Protein AF-R7RVS6-F1 (afdb_monomer)

Sequence (191 aa):
MPTIYPFTFTARNFSTSEQTAGLLRPELEKGTITPHDFQAAVDFYPGGHRTYFFKGLAAGGAGFVAYDVLRPVRAKPRNILASIATLAGGGLLGLYFSFRAHLQFVNSLHDRAGFWRALENVNTLVGGPHIRPLGLPTGAERESTQEVGKEDIRWLDFFRISNDPMRSGKIFAARGDHNTVPAPDPSSTET

Solvent-accessible surface area (backbone atoms only — not comparable to full-atom values): 11618 Å² total; per-residue (Å²): 131,86,75,72,72,63,58,70,60,49,60,68,62,22,59,38,40,66,48,31,42,63,60,46,44,66,32,44,76,70,61,44,32,53,75,67,43,50,52,53,46,31,62,50,57,47,34,72,56,78,47,28,37,60,51,18,32,50,51,13,47,52,50,40,52,52,49,43,72,77,49,80,64,81,90,50,77,68,57,58,57,49,44,54,49,34,33,52,52,16,32,52,52,9,47,50,53,33,52,51,54,49,52,52,52,60,69,66,38,82,56,56,54,34,43,54,46,39,52,45,53,40,45,48,68,76,54,39,99,80,56,75,77,77,74,66,80,48,75,83,60,65,85,80,58,88,78,78,61,94,69,80,60,58,67,58,52,66,57,56,69,76,68,62,94,80,76,88,79,84,88,88,87,87,86,89,84,84,87,78,77,80,79,85,80,88,77,90,78,85,130

pLDDT: mean 78.16, std 16.67, range [42.91, 98.31]

Foldseek 3Di:
DPQDDPPVVLVVQLQALVSLLVLLVVLVVVVLFDPQLSVLRSDQSNDPLVCLLVVLLVQLQVVLVVVCVVDVDDDDVVSVVSSVVSNVRSNVRSVVSSVVSVVVSCVSGPDNLSVLVSVQVSCCVVVDDPDDGSPDCNVPCVVPPPPDDPPPCVVVVVVVVVPCPPPPPDDDDDDDDDPDDDDDDPPPDDD

Organism: Stereum hirsutum (strain FP-91666) (NCBI:txid721885)

Radius of gyration: 28.75 Å; Cα contacts (8 Å, |Δi|>4): 133; chains: 1; bounding box: 56×59×104 Å

Mean predicted aligned error: 12.93 Å

Secondary structure (DSSP, 8-state):
------HHHHHHH--SHHHHHHHHHHHHHTTSS-HHHHHHHHHHTTSGGGGHHHHHHHHHHHHHHHHHHH------HHHHHHHHHHHHHHHHHHHHHHHHHHHHHHHH-S-HHHHHHHHHHHHHHHH-TTSPP-----GGGGGT-TTS-TTTTHHHHHHHGGG-TTSSSSSS-S------PPPPP------

Structure (mmCIF, N/CA/C/O backbone):
data_AF-R7RVS6-F1
#
_entry.id   AF-R7RVS6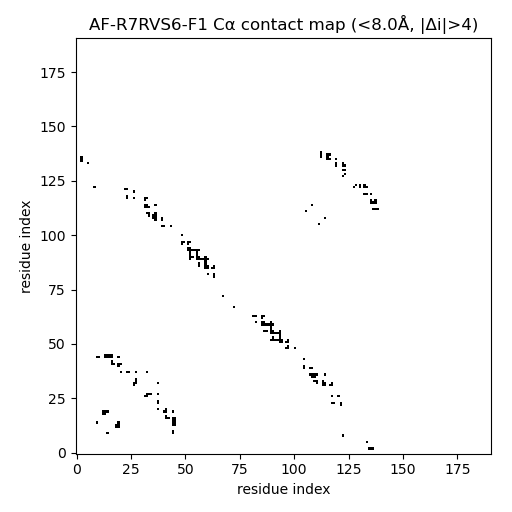-F1
#
loop_
_atom_site.group_PDB
_atom_site.id
_atom_site.type_symbol
_atom_site.label_atom_id
_atom_site.label_alt_id
_atom_site.label_comp_id
_atom_site.label_asym_id
_atom_site.label_entity_id
_atom_site.label_seq_id
_atom_site.pdbx_PDB_ins_code
_atom_site.Cartn_x
_atom_site.Cartn_y
_atom_site.Cartn_z
_atom_site.occupancy
_atom_site.B_iso_or_equiv
_atom_site.auth_seq_id
_atom_site.auth_comp_id
_atom_site.auth_asym_id
_atom_site.auth_atom_id
_atom_site.pdbx_PDB_model_num
ATOM 1 N N . MET A 1 1 ? -20.965 -4.058 -7.517 1.00 42.91 1 MET A N 1
ATOM 2 C CA . MET A 1 1 ? -20.304 -2.735 -7.545 1.00 42.91 1 MET A CA 1
ATOM 3 C C . MET A 1 1 ? -18.842 -2.923 -7.159 1.00 42.91 1 MET A C 1
ATOM 5 O O . MET A 1 1 ? -18.602 -3.392 -6.048 1.00 42.91 1 MET A O 1
ATOM 9 N N . PRO A 1 2 ? -17.869 -2.636 -8.039 1.00 51.16 2 PRO A N 1
ATOM 10 C CA . PRO A 1 2 ? -16.462 -2.630 -7.656 1.00 51.16 2 PRO A CA 1
ATOM 11 C C . PRO A 1 2 ? -16.228 -1.523 -6.622 1.00 51.16 2 PRO A C 1
ATOM 13 O O . PRO A 1 2 ? -16.400 -0.340 -6.905 1.00 51.16 2 PRO A O 1
ATOM 16 N N . THR A 1 3 ? -15.859 -1.906 -5.404 1.00 56.59 3 THR A N 1
ATOM 17 C CA . THR A 1 3 ? -15.442 -0.970 -4.358 1.00 56.59 3 THR A CA 1
ATOM 18 C C . THR A 1 3 ? -14.111 -0.352 -4.744 1.00 56.59 3 THR A C 1
ATOM 20 O O . THR A 1 3 ? -13.071 -1.012 -4.667 1.00 56.59 3 THR A O 1
ATOM 23 N N . ILE A 1 4 ? -14.135 0.908 -5.177 1.00 63.25 4 ILE A N 1
ATOM 24 C CA . ILE A 1 4 ? -12.915 1.669 -5.433 1.00 63.25 4 ILE A CA 1
ATOM 25 C C . ILE A 1 4 ? -12.293 1.986 -4.077 1.00 63.25 4 ILE A C 1
ATOM 27 O O . ILE A 1 4 ? -12.763 2.848 -3.338 1.00 63.25 4 ILE A O 1
ATOM 31 N N . TYR A 1 5 ? -11.234 1.259 -3.741 1.00 67.50 5 TYR A N 1
ATOM 32 C CA . TYR A 1 5 ? -10.458 1.514 -2.539 1.00 67.50 5 TYR A CA 1
ATOM 33 C C . TYR A 1 5 ? -9.886 2.943 -2.567 1.00 67.50 5 TYR A C 1
ATOM 35 O O . TYR A 1 5 ? -9.228 3.311 -3.549 1.00 67.50 5 TYR A O 1
ATOM 43 N N . PRO A 1 6 ? -10.076 3.756 -1.514 1.00 74.12 6 PRO A N 1
ATOM 44 C CA . PRO A 1 6 ? -9.629 5.144 -1.491 1.00 74.12 6 PRO A CA 1
ATOM 45 C C . PRO A 1 6 ? -8.119 5.215 -1.220 1.00 74.12 6 PRO A C 1
ATOM 47 O O . PRO A 1 6 ? -7.652 5.520 -0.118 1.00 74.12 6 PRO A O 1
ATOM 50 N N . PHE A 1 7 ? -7.328 4.920 -2.251 1.00 77.69 7 PHE A N 1
ATOM 51 C CA . PHE A 1 7 ? -5.869 4.871 -2.163 1.00 77.69 7 PHE A CA 1
ATOM 52 C C . PHE A 1 7 ? -5.271 6.190 -1.653 1.00 77.69 7 PHE A C 1
ATOM 54 O O . PHE A 1 7 ? -4.358 6.184 -0.834 1.00 77.69 7 PHE A O 1
ATOM 61 N N . THR A 1 8 ? -5.823 7.332 -2.069 1.00 80.25 8 THR A N 1
ATOM 62 C CA . THR A 1 8 ? -5.353 8.662 -1.651 1.00 80.25 8 THR A CA 1
ATOM 63 C C . THR A 1 8 ? -5.569 8.925 -0.161 1.00 80.25 8 THR A C 1
ATOM 65 O O . THR A 1 8 ? -4.666 9.429 0.507 1.00 80.25 8 THR A O 1
ATOM 6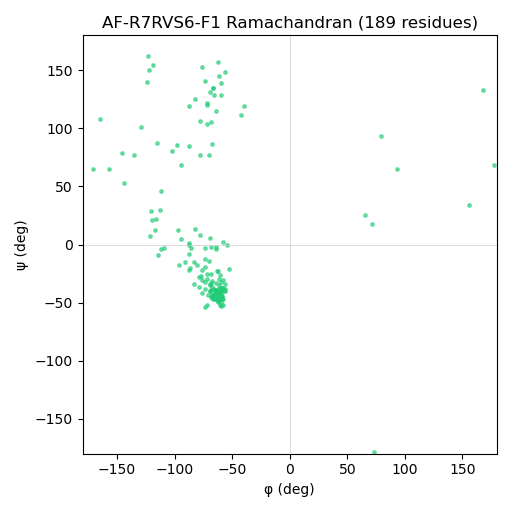8 N N . PHE A 1 9 ? -6.732 8.546 0.378 1.00 85.81 9 PHE A N 1
ATOM 69 C CA . PHE A 1 9 ? -7.038 8.657 1.806 1.00 85.81 9 PHE A CA 1
ATOM 70 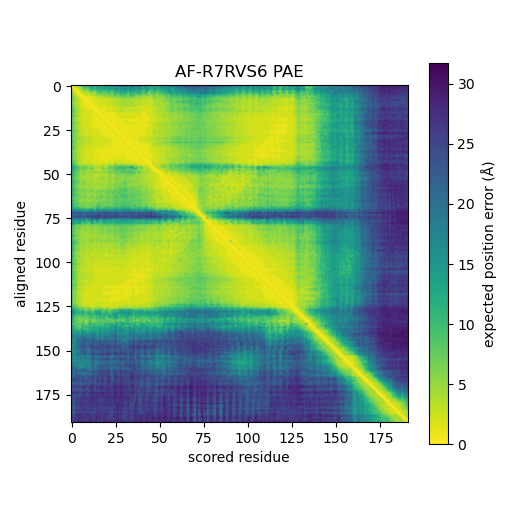C C . PHE A 1 9 ? -6.081 7.799 2.635 1.00 85.81 9 PHE A C 1
ATOM 72 O O . PHE A 1 9 ? -5.469 8.284 3.589 1.00 85.81 9 PHE A O 1
ATOM 79 N N . THR A 1 10 ? -5.909 6.536 2.241 1.00 87.44 10 THR A N 1
ATOM 80 C CA . THR A 1 10 ? -5.079 5.605 3.009 1.00 87.44 10 THR A CA 1
ATOM 81 C C . THR A 1 10 ? -3.592 5.954 2.937 1.00 87.44 10 THR A C 1
ATOM 83 O O . THR A 1 10 ? -2.905 5.961 3.958 1.00 87.44 10 THR A O 1
ATOM 86 N N . ALA A 1 11 ? -3.098 6.367 1.768 1.00 86.25 11 ALA A N 1
ATOM 87 C CA . ALA A 1 11 ? -1.717 6.810 1.603 1.00 86.25 11 ALA A CA 1
ATOM 88 C C . ALA A 1 11 ? -1.376 8.024 2.485 1.00 86.25 11 ALA A C 1
ATOM 90 O O . ALA A 1 11 ? -0.285 8.068 3.061 1.00 86.25 11 ALA A O 1
ATOM 91 N N . ARG A 1 12 ? -2.304 8.983 2.620 1.00 89.31 12 ARG A N 1
ATOM 92 C CA . ARG A 1 12 ? -2.098 10.213 3.398 1.00 89.31 12 ARG A CA 1
ATOM 93 C C . ARG A 1 12 ? -2.194 9.994 4.908 1.00 89.31 12 ARG A C 1
ATOM 95 O O . ARG A 1 12 ? -1.397 10.565 5.642 1.00 89.31 12 ARG A O 1
ATOM 102 N N . ASN A 1 13 ? -3.159 9.195 5.362 1.00 92.44 13 ASN A N 1
ATOM 103 C CA . ASN A 1 13 ? -3.480 9.085 6.789 1.00 92.44 13 ASN A CA 1
ATOM 104 C C . ASN A 1 13 ? -2.810 7.903 7.496 1.00 92.44 13 ASN A C 1
ATOM 106 O O . ASN A 1 13 ? -2.712 7.912 8.714 1.00 92.44 13 ASN A O 1
ATOM 110 N N . PHE A 1 14 ? -2.324 6.903 6.762 1.00 93.69 14 PHE A N 1
ATOM 111 C CA . PHE A 1 14 ? -1.704 5.709 7.347 1.00 93.69 14 PHE A CA 1
ATOM 112 C C . PHE A 1 14 ? -0.209 5.665 7.040 1.00 93.69 14 PHE A C 1
ATOM 114 O O . PHE A 1 14 ? 0.301 4.670 6.534 1.00 93.69 14 PHE A O 1
ATOM 121 N N . SER A 1 15 ? 0.493 6.788 7.210 1.00 91.69 15 SER A N 1
ATOM 122 C CA . SER A 1 15 ? 1.872 6.925 6.722 1.00 91.69 15 SER A CA 1
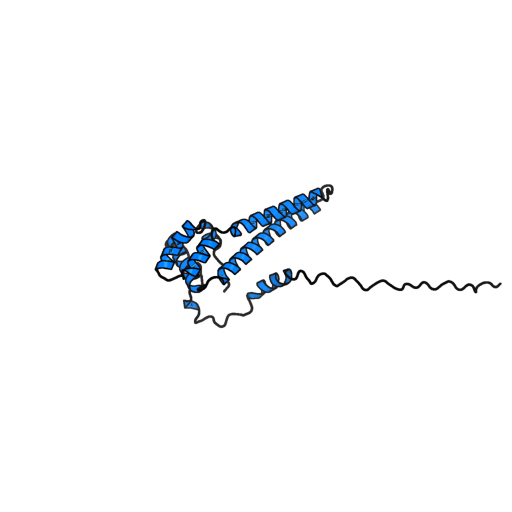ATOM 123 C C . SER A 1 15 ? 2.899 6.150 7.551 1.00 91.69 15 SER A C 1
ATOM 125 O O . SER A 1 15 ? 3.858 5.624 6.988 1.00 91.69 15 SER A O 1
ATOM 127 N N . THR A 1 16 ? 2.664 6.024 8.858 1.00 95.38 16 THR A N 1
ATOM 128 C CA . THR A 1 16 ? 3.510 5.278 9.798 1.00 95.38 16 THR A CA 1
ATOM 129 C C . THR A 1 16 ? 2.707 4.200 10.529 1.00 95.38 16 THR A C 1
ATOM 131 O O . THR A 1 16 ? 1.470 4.243 10.567 1.00 95.38 16 THR A O 1
ATOM 134 N N . SER A 1 17 ? 3.403 3.222 11.117 1.00 95.31 17 SER A N 1
ATOM 135 C CA . SER A 1 17 ? 2.794 2.194 11.974 1.00 95.31 17 SER A CA 1
ATOM 136 C C . SER A 1 17 ? 2.092 2.826 13.177 1.00 95.31 17 SER A C 1
ATOM 138 O O . SER A 1 17 ? 0.966 2.461 13.490 1.00 95.31 17 SER A O 1
ATOM 140 N N . GLU A 1 18 ? 2.713 3.824 13.803 1.00 96.81 18 GLU A N 1
ATOM 141 C CA . GLU A 1 18 ? 2.172 4.553 14.957 1.00 96.81 18 GLU A CA 1
ATOM 142 C C . GLU A 1 18 ? 0.901 5.328 14.604 1.00 96.81 18 GLU A C 1
ATOM 144 O O . GLU A 1 18 ? -0.082 5.258 15.338 1.00 96.81 18 GLU A O 1
ATOM 149 N N . GLN A 1 19 ? 0.886 6.022 13.460 1.00 95.88 19 GLN A N 1
ATOM 150 C CA . GLN A 1 19 ? -0.297 6.746 12.993 1.00 95.88 19 GLN A CA 1
ATOM 151 C C . GLN A 1 19 ? -1.436 5.774 12.670 1.00 95.88 19 GLN A C 1
ATOM 153 O O . GLN A 1 19 ? -2.577 5.993 13.068 1.00 95.88 19 GLN A O 1
ATOM 158 N N . THR A 1 20 ? -1.111 4.667 12.002 1.00 96.69 20 THR A N 1
ATOM 159 C CA . THR A 1 20 ? -2.059 3.589 11.696 1.00 96.69 20 THR A CA 1
ATOM 160 C C . THR A 1 20 ? -2.654 2.995 12.968 1.00 96.69 20 THR A C 1
ATOM 162 O O . THR A 1 20 ? -3.874 2.888 13.088 1.00 96.69 20 THR A O 1
ATOM 165 N N . ALA A 1 21 ? -1.802 2.657 13.936 1.00 97.69 21 ALA A N 1
ATOM 166 C CA . ALA A 1 21 ? -2.214 2.125 15.223 1.00 97.69 21 ALA A CA 1
ATOM 167 C C . ALA A 1 21 ? -3.092 3.134 15.970 1.00 97.69 21 ALA A C 1
ATOM 169 O O . ALA A 1 21 ? -4.167 2.770 16.428 1.00 97.69 21 ALA A O 1
ATOM 170 N N . GLY A 1 22 ? -2.686 4.404 16.043 1.00 97.44 22 GLY A N 1
ATOM 171 C CA . GLY A 1 22 ? -3.446 5.460 16.714 1.00 97.44 22 GLY A CA 1
ATOM 172 C C . GLY A 1 22 ? -4.840 5.672 16.121 1.00 97.44 22 GLY A C 1
ATOM 173 O O . GLY A 1 22 ? -5.799 5.833 16.871 1.00 97.44 22 GLY A O 1
ATOM 174 N N . LEU A 1 23 ? -4.973 5.611 14.793 1.00 96.62 23 LEU A N 1
ATOM 175 C CA . LEU A 1 23 ? -6.262 5.762 14.113 1.00 96.62 23 LEU A CA 1
ATOM 176 C C . LEU A 1 23 ? -7.170 4.534 14.265 1.00 96.62 23 LEU A C 1
ATOM 178 O O . LEU A 1 23 ? -8.377 4.694 14.414 1.00 96.62 23 LEU A O 1
ATOM 182 N N . LEU A 1 24 ? -6.618 3.316 14.234 1.00 97.19 24 LEU A N 1
ATOM 183 C CA . LEU A 1 24 ? -7.412 2.080 14.299 1.00 97.19 24 LEU A CA 1
ATOM 184 C C . LEU A 1 24 ? -7.716 1.617 15.728 1.00 97.19 24 LEU A C 1
ATOM 186 O O . LEU A 1 24 ? -8.651 0.846 15.934 1.00 97.19 24 LEU A O 1
ATOM 190 N N . ARG A 1 25 ? -6.955 2.071 16.726 1.00 98.19 25 ARG A N 1
ATOM 191 C CA . ARG A 1 25 ? -7.097 1.620 18.117 1.00 98.19 25 ARG A CA 1
ATOM 192 C C . ARG A 1 25 ? -8.480 1.881 18.727 1.00 98.19 25 ARG A C 1
ATOM 194 O O . ARG A 1 25 ? -9.000 0.952 19.340 1.00 98.19 25 ARG A O 1
ATOM 201 N N . PRO A 1 26 ? -9.144 3.030 18.492 1.00 98.00 26 PRO A N 1
ATOM 202 C CA . PRO A 1 26 ? -10.527 3.221 18.931 1.00 98.00 26 PRO A CA 1
ATOM 203 C C . PRO A 1 26 ? -11.502 2.195 18.336 1.00 98.00 26 PRO A C 1
ATOM 205 O O . PRO A 1 26 ? -12.474 1.817 18.980 1.00 98.00 26 PRO A O 1
ATOM 208 N N . GLU A 1 27 ? -11.261 1.726 17.110 1.00 97.75 27 GLU A N 1
ATOM 209 C CA . GLU A 1 27 ? -12.110 0.722 16.456 1.00 97.75 27 GLU A CA 1
ATOM 210 C C . GLU A 1 27 ? -11.825 -0.698 16.957 1.00 97.75 27 GLU A C 1
ATOM 212 O O . GLU A 1 27 ? -12.734 -1.528 16.994 1.00 97.75 27 GLU A O 1
ATOM 217 N N . LEU A 1 28 ? -10.594 -0.963 17.402 1.00 98.06 28 LEU A N 1
ATOM 218 C CA . LEU A 1 28 ? -10.243 -2.190 18.114 1.00 98.06 28 LEU A CA 1
ATOM 219 C C . LEU A 1 28 ? -10.926 -2.247 19.488 1.00 98.06 28 LEU A C 1
ATOM 221 O O . LEU A 1 28 ? -11.516 -3.264 19.837 1.00 98.06 28 LEU A O 1
ATOM 225 N N . GLU A 1 29 ? -10.895 -1.150 20.250 1.00 98.00 29 GLU A N 1
ATOM 226 C CA . GLU A 1 29 ? -11.524 -1.053 21.578 1.00 98.00 29 GLU A CA 1
ATOM 227 C C . GLU A 1 29 ? -13.054 -1.187 21.514 1.00 98.00 29 GLU A C 1
ATOM 229 O O . GLU A 1 29 ? -13.663 -1.779 22.402 1.00 98.00 29 GLU A O 1
ATOM 234 N N . LYS A 1 30 ? -13.676 -0.701 20.432 1.00 97.56 30 LYS A N 1
ATOM 235 C CA . LYS A 1 30 ? -15.109 -0.897 20.146 1.00 97.56 30 LYS A CA 1
ATOM 236 C C . LYS A 1 30 ? -15.460 -2.319 19.695 1.00 97.56 30 LYS A C 1
ATOM 238 O O . LYS A 1 30 ? -16.642 -2.641 19.603 1.00 97.56 30 LYS A O 1
ATOM 243 N N . GLY A 1 31 ? -14.468 -3.145 19.365 1.00 97.62 31 GLY A N 1
ATOM 244 C CA . GLY A 1 31 ? -14.678 -4.466 18.774 1.00 97.62 31 GLY A CA 1
ATOM 245 C C . GLY A 1 31 ? -15.170 -4.430 17.322 1.00 97.62 31 GLY A C 1
ATOM 246 O O . GLY A 1 31 ? -15.681 -5.436 16.838 1.00 97.62 31 GLY A O 1
ATOM 247 N N . THR A 1 32 ? -15.029 -3.299 16.615 1.00 97.25 32 THR A N 1
ATOM 248 C CA . THR A 1 32 ? -15.359 -3.199 15.181 1.00 97.25 32 THR A CA 1
ATOM 249 C C . THR A 1 32 ? -14.383 -4.020 14.333 1.00 97.25 32 THR A C 1
ATOM 251 O O . THR A 1 32 ? -14.763 -4.552 13.292 1.00 97.25 32 THR A O 1
ATOM 254 N N . ILE A 1 33 ? -13.120 -4.109 14.763 1.00 97.69 33 ILE A N 1
ATOM 255 C CA . ILE A 1 33 ? -12.067 -4.900 14.111 1.00 97.69 33 ILE A CA 1
ATOM 256 C C . ILE A 1 33 ? -11.479 -5.920 15.069 1.00 97.69 33 ILE A C 1
ATOM 258 O O . ILE A 1 33 ? -11.402 -5.696 16.277 1.00 97.69 33 ILE A O 1
ATOM 262 N N . THR A 1 34 ? -11.018 -7.037 14.513 1.00 98.12 34 THR A N 1
ATOM 263 C CA . THR A 1 34 ? -10.331 -8.064 15.293 1.00 98.12 34 THR A CA 1
ATOM 264 C C . THR A 1 34 ? -8.892 -7.628 15.624 1.00 98.12 34 THR A C 1
ATOM 266 O O . THR A 1 34 ? -8.279 -6.885 14.848 1.00 98.12 34 THR A O 1
ATOM 269 N N . PRO A 1 35 ? -8.292 -8.112 16.733 1.00 98.31 35 PRO A N 1
ATOM 270 C CA . PRO A 1 35 ? -6.880 -7.856 17.038 1.00 98.31 35 PRO A CA 1
ATOM 271 C C . PRO A 1 35 ? -5.924 -8.307 15.923 1.00 98.31 35 PRO A C 1
ATOM 273 O O . PRO A 1 35 ? -4.909 -7.661 15.674 1.00 98.31 35 PRO A O 1
ATOM 276 N N . HIS A 1 36 ? -6.272 -9.393 15.226 1.00 98.06 36 HIS A N 1
ATOM 277 C CA . HIS A 1 36 ? -5.525 -9.897 14.076 1.00 98.06 36 HIS A CA 1
ATOM 278 C C . HIS A 1 36 ? -5.505 -8.881 12.924 1.00 98.06 36 HIS A C 1
ATOM 280 O O . HIS A 1 36 ? -4.444 -8.553 12.398 1.00 98.06 36 HIS A O 1
ATOM 286 N N . ASP A 1 37 ? -6.673 -8.348 12.565 1.00 97.94 37 ASP A N 1
ATOM 287 C CA . ASP A 1 37 ? -6.823 -7.406 11.451 1.00 97.94 37 ASP A CA 1
ATOM 288 C C . ASP A 1 37 ? -6.182 -6.052 11.760 1.00 97.94 37 ASP A C 1
ATOM 290 O O . ASP A 1 37 ? -5.588 -5.426 10.880 1.00 97.94 37 ASP A O 1
ATOM 294 N N . PHE A 1 38 ? -6.239 -5.633 13.028 1.00 98.19 38 PHE A N 1
ATOM 295 C CA . PHE A 1 38 ? -5.498 -4.477 13.523 1.00 98.19 38 PHE A CA 1
ATOM 296 C C . PHE A 1 38 ? -3.990 -4.644 13.300 1.00 98.19 38 PHE A C 1
ATOM 298 O O . PHE A 1 38 ? -3.365 -3.773 12.695 1.00 98.19 38 PHE A O 1
ATOM 305 N N . GLN A 1 39 ? -3.411 -5.769 13.731 1.00 97.88 39 GLN A N 1
ATOM 306 C CA . GLN A 1 39 ? -1.976 -6.017 13.579 1.00 97.88 39 GLN A CA 1
ATOM 307 C C . GLN A 1 39 ? -1.573 -6.094 12.101 1.00 97.88 39 GLN A C 1
ATOM 309 O O . GLN A 1 39 ? -0.631 -5.422 11.682 1.00 97.88 39 GLN A O 1
ATOM 314 N N . ALA A 1 40 ? -2.342 -6.826 11.287 1.00 96.94 40 ALA A N 1
ATOM 315 C CA . ALA A 1 40 ? -2.108 -6.920 9.849 1.00 96.94 40 ALA A CA 1
ATOM 316 C C . ALA A 1 40 ? -2.104 -5.538 9.175 1.00 96.94 40 ALA A C 1
ATOM 318 O O . ALA A 1 40 ? -1.280 -5.273 8.301 1.00 96.94 40 ALA A O 1
ATOM 319 N N . ALA A 1 41 ? -3.002 -4.637 9.585 1.00 96.38 41 ALA A N 1
ATOM 320 C CA . ALA A 1 41 ? -3.057 -3.276 9.065 1.00 96.38 41 ALA A CA 1
ATOM 321 C C . ALA A 1 41 ? -1.841 -2.437 9.484 1.00 96.38 41 ALA A C 1
ATOM 323 O O . ALA A 1 41 ? -1.250 -1.762 8.636 1.00 96.38 41 ALA A O 1
ATOM 324 N N . VAL A 1 42 ? -1.449 -2.496 10.761 1.00 97.00 42 VAL A N 1
ATOM 325 C CA . VAL A 1 42 ? -0.274 -1.785 11.299 1.00 97.00 42 VAL A CA 1
ATOM 326 C C . VAL A 1 42 ? 1.010 -2.203 10.584 1.00 97.00 42 VAL A C 1
ATOM 328 O O . VAL A 1 42 ? 1.843 -1.343 10.302 1.00 97.00 42 VAL A O 1
ATOM 331 N N . ASP A 1 43 ? 1.138 -3.480 10.227 1.00 95.50 43 ASP A N 1
ATOM 332 C CA . ASP A 1 43 ? 2.296 -3.995 9.492 1.00 95.50 43 ASP A CA 1
ATOM 333 C C . ASP A 1 43 ? 2.224 -3.670 7.989 1.00 95.50 43 ASP A C 1
ATOM 335 O O . ASP A 1 43 ? 3.237 -3.372 7.350 1.00 95.50 43 ASP A O 1
ATOM 339 N N . PHE A 1 44 ? 1.022 -3.695 7.401 1.00 94.75 44 PHE A N 1
ATOM 340 C CA . PHE A 1 44 ? 0.834 -3.486 5.968 1.00 94.75 44 PHE A CA 1
ATOM 341 C C . PHE A 1 44 ? 1.009 -2.026 5.545 1.00 94.75 44 PHE A C 1
ATOM 343 O O . PHE A 1 44 ? 1.784 -1.753 4.628 1.00 94.75 44 PHE A O 1
ATOM 350 N N . TYR A 1 45 ? 0.299 -1.081 6.171 1.00 91.69 45 TYR A N 1
ATOM 351 C CA . TYR A 1 45 ? 0.190 0.307 5.699 1.00 91.69 45 TYR A CA 1
ATOM 352 C C . TYR A 1 45 ? 1.495 1.112 5.602 1.00 91.69 45 TYR A C 1
ATOM 354 O O . TYR A 1 45 ? 1.673 1.778 4.571 1.00 91.69 45 TYR A O 1
ATOM 362 N N . PRO A 1 46 ? 2.410 1.071 6.590 1.00 88.69 46 PRO A N 1
ATOM 363 C CA . PRO A 1 46 ? 3.729 1.694 6.464 1.00 88.69 46 PRO A CA 1
ATOM 364 C C . PRO A 1 46 ? 4.662 0.908 5.525 1.00 88.69 46 PRO A C 1
ATOM 366 O O . PRO A 1 46 ? 5.791 1.326 5.275 1.00 88.69 46 PRO A O 1
ATOM 369 N N . GLY A 1 47 ? 4.213 -0.235 5.001 1.00 84.38 47 GLY A N 1
ATOM 370 C CA . GLY A 1 47 ? 5.019 -1.156 4.219 1.00 84.38 47 GLY A CA 1
ATOM 371 C C . GLY A 1 47 ? 5.563 -0.577 2.911 1.00 84.38 47 GLY A C 1
ATOM 372 O O . GLY A 1 47 ? 5.006 0.323 2.275 1.00 84.38 47 GLY A O 1
ATOM 373 N N . GLY A 1 48 ? 6.654 -1.186 2.439 1.00 82.00 48 GLY A N 1
ATOM 374 C CA . GLY A 1 48 ? 7.389 -0.762 1.243 1.00 82.00 48 GLY A CA 1
ATOM 375 C C . GLY A 1 48 ? 6.618 -0.850 -0.081 1.00 82.00 48 GLY A C 1
ATOM 376 O O . GLY A 1 48 ? 7.153 -0.439 -1.113 1.00 82.00 48 GLY A O 1
ATOM 377 N N . HIS A 1 49 ? 5.374 -1.334 -0.082 1.00 82.50 49 HIS A N 1
ATOM 378 C CA . HIS A 1 49 ? 4.538 -1.455 -1.276 1.00 82.50 49 HIS A CA 1
ATOM 379 C C . HIS A 1 49 ? 4.201 -0.099 -1.923 1.00 82.50 49 HIS A C 1
ATOM 381 O O . HIS A 1 49 ? 3.974 -0.029 -3.132 1.00 82.50 49 HIS A O 1
ATOM 387 N N . ARG A 1 50 ? 4.267 0.992 -1.146 1.00 81.00 50 ARG A N 1
ATOM 388 C CA . ARG A 1 50 ? 4.165 2.382 -1.633 1.00 81.00 50 ARG A CA 1
ATOM 389 C C . ARG A 1 50 ? 5.279 2.750 -2.611 1.00 81.00 50 ARG A C 1
ATOM 391 O O . ARG A 1 50 ? 5.094 3.573 -3.500 1.00 81.00 50 ARG A O 1
ATOM 398 N N . THR A 1 51 ? 6.446 2.126 -2.454 1.00 85.81 51 THR A N 1
ATOM 399 C CA . THR A 1 51 ? 7.621 2.403 -3.288 1.00 85.81 51 THR A CA 1
ATOM 400 C C . THR A 1 51 ? 7.663 1.565 -4.560 1.00 85.81 51 THR A C 1
ATOM 402 O O . THR A 1 51 ? 8.505 1.834 -5.410 1.00 85.81 51 THR A O 1
ATOM 405 N N . TYR A 1 52 ? 6.784 0.569 -4.735 1.00 86.50 52 TYR A N 1
ATOM 406 C CA . TYR A 1 52 ? 6.842 -0.324 -5.899 1.00 86.50 52 TYR A CA 1
ATOM 407 C C . TYR A 1 52 ? 6.660 0.408 -7.224 1.00 86.50 52 TYR A C 1
ATOM 409 O O . TYR A 1 52 ? 7.347 0.068 -8.181 1.00 86.50 52 TYR A O 1
ATOM 417 N N . PHE A 1 53 ? 5.834 1.455 -7.271 1.00 81.75 53 PHE A N 1
ATOM 418 C CA . PHE A 1 53 ? 5.717 2.293 -8.463 1.00 81.75 53 PHE A CA 1
ATOM 419 C C . PHE A 1 53 ? 7.049 2.961 -8.831 1.00 81.75 53 PHE A C 1
ATOM 421 O O . PHE A 1 53 ? 7.537 2.804 -9.947 1.00 81.75 53 PHE A O 1
ATOM 428 N N . PHE A 1 54 ? 7.686 3.640 -7.873 1.00 85.88 54 PHE A N 1
ATOM 429 C CA . PHE A 1 54 ? 8.972 4.306 -8.096 1.00 85.88 54 PHE A CA 1
ATOM 430 C C . PHE A 1 54 ? 10.102 3.316 -8.381 1.00 85.88 54 PHE A C 1
ATOM 432 O O . PHE A 1 54 ? 10.931 3.574 -9.247 1.00 85.88 54 PHE A O 1
ATOM 439 N N . LYS A 1 55 ? 10.114 2.159 -7.710 1.00 88.44 55 LYS A N 1
ATOM 440 C CA . LYS A 1 55 ? 11.053 1.066 -7.995 1.00 88.44 55 LYS A CA 1
ATOM 441 C C . LYS A 1 55 ? 10.850 0.511 -9.403 1.00 88.44 55 LYS A C 1
ATOM 443 O O . LYS A 1 55 ? 11.831 0.262 -10.092 1.00 88.44 55 LYS A O 1
ATOM 448 N N . GLY A 1 56 ? 9.601 0.366 -9.841 1.00 82.88 56 GLY A N 1
ATOM 449 C CA . GLY A 1 56 ? 9.251 -0.037 -11.199 1.00 82.88 56 GLY A CA 1
ATOM 450 C C . GLY A 1 56 ? 9.722 0.976 -12.242 1.00 82.88 56 GLY A C 1
ATOM 451 O O . GLY A 1 56 ? 10.375 0.596 -13.211 1.00 82.88 56 GLY A O 1
ATOM 452 N N . LEU A 1 57 ? 9.482 2.271 -12.012 1.00 86.25 57 LEU A N 1
ATOM 453 C CA . LEU A 1 57 ? 9.996 3.343 -12.872 1.00 86.25 57 LEU A CA 1
ATOM 454 C C . LEU A 1 57 ? 11.528 3.370 -12.916 1.00 86.25 57 LEU A C 1
ATOM 456 O O . LEU A 1 57 ? 12.101 3.468 -13.998 1.00 86.25 57 LEU A O 1
ATOM 460 N N . ALA A 1 58 ? 12.193 3.243 -11.766 1.00 88.94 58 ALA A N 1
ATOM 461 C CA . ALA A 1 58 ? 13.650 3.197 -11.685 1.00 88.94 58 ALA A CA 1
ATOM 462 C C . ALA A 1 58 ? 14.218 1.981 -12.432 1.00 88.94 58 ALA A C 1
ATOM 464 O O . ALA A 1 58 ? 15.177 2.122 -13.187 1.00 88.94 58 ALA A O 1
ATOM 465 N N . ALA A 1 59 ? 13.595 0.808 -12.284 1.00 86.94 59 ALA A N 1
ATOM 466 C CA . ALA A 1 59 ? 13.964 -0.396 -13.022 1.00 86.94 59 ALA A CA 1
ATOM 467 C C . ALA A 1 59 ? 13.764 -0.224 -14.538 1.00 86.94 59 ALA A C 1
ATOM 469 O O . ALA A 1 59 ? 14.635 -0.606 -15.316 1.00 86.94 59 ALA A O 1
ATOM 470 N N . GLY A 1 60 ? 12.662 0.404 -14.963 1.00 83.62 60 GLY A N 1
ATOM 471 C CA . GLY A 1 60 ? 12.421 0.740 -16.368 1.00 83.62 60 GLY A CA 1
ATOM 472 C C . GLY A 1 60 ? 13.468 1.709 -16.927 1.00 83.62 60 GLY A C 1
ATOM 473 O O . GLY A 1 60 ? 14.032 1.473 -17.994 1.00 83.62 60 GLY A O 1
ATOM 474 N N . GLY A 1 61 ? 13.800 2.764 -16.180 1.00 86.56 61 GLY A N 1
ATOM 475 C CA . GLY A 1 61 ? 14.854 3.711 -16.547 1.00 86.56 61 GLY A CA 1
ATOM 476 C C . GLY A 1 61 ? 16.229 3.047 -16.659 1.00 86.56 61 GLY A C 1
ATOM 477 O O . GLY A 1 61 ? 16.917 3.225 -17.662 1.00 86.56 61 GLY A O 1
ATOM 478 N N . ALA A 1 62 ? 16.602 2.216 -15.681 1.00 89.19 62 ALA A N 1
ATOM 479 C CA . ALA A 1 62 ? 17.847 1.448 -15.711 1.00 89.19 62 ALA A CA 1
ATOM 480 C C . ALA A 1 62 ? 17.896 0.479 -16.904 1.00 89.19 62 ALA A C 1
ATOM 482 O O . ALA A 1 62 ? 18.921 0.385 -17.577 1.00 89.19 62 ALA A O 1
ATOM 483 N N . GLY A 1 63 ? 16.780 -0.189 -17.214 1.00 86.25 63 GLY A N 1
ATOM 484 C CA . GLY A 1 63 ? 16.653 -1.046 -18.392 1.00 86.25 63 GLY A CA 1
ATOM 485 C C . GLY A 1 63 ? 16.846 -0.282 -19.703 1.00 86.25 63 GLY A C 1
ATOM 486 O O . GLY A 1 63 ? 17.511 -0.782 -20.609 1.00 86.25 63 GLY A O 1
ATOM 487 N N . PHE A 1 64 ? 16.332 0.949 -19.796 1.00 85.19 64 PHE A N 1
ATOM 488 C CA . PHE A 1 64 ? 16.553 1.806 -20.960 1.00 85.19 64 PHE A CA 1
ATOM 489 C C . PHE A 1 64 ? 18.022 2.231 -21.098 1.00 85.19 64 PHE A C 1
ATOM 491 O O . PHE A 1 64 ? 18.583 2.096 -22.182 1.00 85.19 64 PHE A O 1
ATOM 498 N N . VAL A 1 65 ? 18.663 2.678 -20.012 1.00 87.31 65 VAL A N 1
ATOM 499 C CA . VAL A 1 65 ? 20.095 3.034 -20.021 1.00 87.31 65 VAL A CA 1
ATOM 500 C C . VAL A 1 65 ? 20.947 1.832 -20.430 1.00 87.31 65 VAL A C 1
ATOM 502 O O . VAL A 1 65 ? 21.817 1.956 -21.287 1.00 87.31 65 VAL A O 1
ATOM 505 N N . ALA A 1 66 ? 20.663 0.649 -19.878 1.00 88.44 66 ALA A N 1
ATOM 506 C CA . ALA A 1 66 ? 21.351 -0.581 -20.255 1.00 88.44 66 ALA A CA 1
ATOM 507 C C . ALA A 1 66 ? 21.149 -0.919 -21.742 1.00 88.44 66 ALA A C 1
ATOM 509 O O . ALA A 1 66 ? 22.105 -1.280 -22.427 1.00 88.44 66 ALA A O 1
ATOM 510 N N . TYR A 1 67 ? 19.926 -0.768 -22.261 1.00 84.12 67 TYR A N 1
ATOM 511 C CA . TYR A 1 67 ? 19.631 -0.979 -23.677 1.00 84.12 67 TYR A CA 1
ATOM 512 C C . TYR A 1 67 ? 20.413 -0.016 -24.585 1.00 84.12 67 TYR A C 1
ATOM 514 O O . TYR A 1 67 ? 20.962 -0.456 -25.595 1.00 84.12 67 TYR A O 1
ATOM 522 N N . ASP A 1 68 ? 20.495 1.265 -24.221 1.00 84.31 68 ASP A N 1
ATOM 523 C CA . ASP A 1 68 ? 21.204 2.291 -24.996 1.00 84.31 68 ASP A CA 1
ATOM 524 C C . ASP A 1 68 ? 22.725 2.056 -25.008 1.00 84.31 68 ASP A C 1
ATOM 526 O O . ASP A 1 68 ? 23.348 2.073 -26.070 1.00 84.31 68 ASP A O 1
ATOM 530 N N . VAL A 1 69 ? 23.316 1.708 -23.857 1.00 88.50 69 VAL A N 1
ATOM 531 C CA . VAL A 1 69 ? 24.747 1.361 -23.742 1.00 88.50 69 VAL A CA 1
ATOM 532 C C . VAL A 1 69 ? 25.097 0.113 -24.558 1.00 88.50 69 VAL A C 1
ATOM 534 O O . VAL A 1 69 ? 26.132 0.077 -25.223 1.00 88.50 69 VAL A O 1
ATOM 537 N N . LEU A 1 70 ? 24.242 -0.914 -24.536 1.00 87.31 70 LEU A N 1
ATOM 538 C CA . LEU A 1 70 ? 24.471 -2.166 -25.269 1.00 87.31 70 LEU A CA 1
ATOM 539 C C . LEU A 1 70 ? 24.209 -2.037 -26.774 1.00 87.31 70 LEU A C 1
ATOM 541 O O . LEU A 1 70 ? 24.693 -2.854 -27.561 1.00 87.31 70 LEU A O 1
ATOM 545 N N . ARG A 1 71 ? 23.422 -1.044 -27.194 1.00 81.12 71 ARG A N 1
ATOM 546 C CA . ARG A 1 71 ? 23.106 -0.781 -28.600 1.00 81.12 71 ARG A CA 1
ATOM 547 C C . ARG A 1 71 ? 23.216 0.715 -28.883 1.00 81.12 71 ARG A C 1
ATOM 549 O O . ARG A 1 71 ? 22.179 1.357 -29.063 1.00 81.12 71 ARG A O 1
ATOM 556 N N . PRO A 1 72 ? 24.444 1.252 -29.019 1.00 72.25 72 PRO A N 1
ATOM 557 C CA . PRO A 1 72 ? 24.671 2.651 -29.363 1.00 72.25 72 PRO A CA 1
ATOM 558 C C . PRO A 1 72 ? 24.259 2.899 -30.823 1.00 72.25 72 PRO A C 1
ATOM 560 O O . PRO A 1 72 ? 25.071 2.937 -31.748 1.00 72.25 72 PRO A O 1
ATOM 563 N N . VAL A 1 73 ? 22.955 3.002 -31.070 1.00 59.69 73 VAL A N 1
ATOM 564 C CA . VAL A 1 73 ? 22.400 3.299 -32.388 1.00 59.69 73 VAL A CA 1
ATOM 565 C C . VAL A 1 73 ? 22.337 4.814 -32.515 1.00 59.69 73 VAL A C 1
ATOM 567 O O . VAL A 1 73 ? 21.629 5.463 -31.749 1.00 59.69 73 VAL A O 1
ATOM 570 N N . ARG A 1 74 ? 23.053 5.371 -33.505 1.00 68.31 74 ARG A N 1
ATOM 571 C CA . ARG A 1 74 ? 22.991 6.793 -33.898 1.00 68.31 74 ARG A CA 1
ATOM 572 C C . ARG A 1 74 ? 21.538 7.281 -33.833 1.00 68.31 74 ARG A C 1
ATOM 574 O O . ARG A 1 74 ? 20.687 6.695 -34.503 1.00 68.31 74 ARG A O 1
ATOM 581 N N . ALA A 1 75 ? 21.278 8.282 -32.990 1.00 63.28 75 ALA A N 1
ATOM 582 C CA . ALA A 1 75 ? 19.953 8.706 -32.539 1.00 63.28 75 ALA A CA 1
ATOM 583 C C . ALA A 1 75 ? 18.904 8.727 -33.668 1.00 63.28 75 ALA A C 1
ATOM 585 O O . ALA A 1 75 ? 18.966 9.535 -34.592 1.00 63.28 75 ALA A O 1
ATOM 586 N N . LYS A 1 76 ? 17.931 7.814 -33.583 1.00 74.12 76 LYS A N 1
ATOM 587 C CA . LYS A 1 76 ? 16.737 7.759 -34.441 1.00 74.12 76 LYS A CA 1
ATOM 588 C C . LYS A 1 76 ? 15.490 7.919 -33.563 1.00 74.12 76 LYS A C 1
ATOM 590 O O . LYS A 1 76 ? 15.528 7.495 -32.406 1.00 74.12 76 LYS A O 1
ATOM 595 N N . PRO A 1 77 ? 14.353 8.407 -34.101 1.00 76.56 77 PRO A N 1
ATOM 596 C CA . PRO A 1 77 ? 13.079 8.509 -33.367 1.00 76.56 77 PRO A CA 1
ATOM 597 C C . PRO A 1 77 ? 12.632 7.192 -32.699 1.00 76.56 77 PRO A C 1
ATOM 599 O O . PRO A 1 77 ? 11.902 7.207 -31.712 1.00 76.56 77 PRO A O 1
ATOM 602 N N . ARG A 1 78 ? 13.140 6.042 -33.170 1.00 77.06 78 ARG A N 1
ATOM 603 C CA . ARG A 1 78 ? 12.922 4.720 -32.565 1.00 77.06 78 ARG A CA 1
ATOM 604 C C . ARG A 1 78 ? 13.387 4.615 -31.101 1.00 77.06 78 ARG A C 1
ATOM 606 O O . ARG A 1 78 ? 12.779 3.861 -30.350 1.00 77.06 78 ARG A O 1
ATOM 613 N N . ASN A 1 79 ? 14.414 5.361 -30.681 1.00 78.88 79 ASN A N 1
ATOM 614 C CA . ASN A 1 79 ? 14.926 5.301 -29.302 1.00 78.88 79 ASN A CA 1
ATOM 615 C C . ASN A 1 79 ? 14.013 6.043 -28.312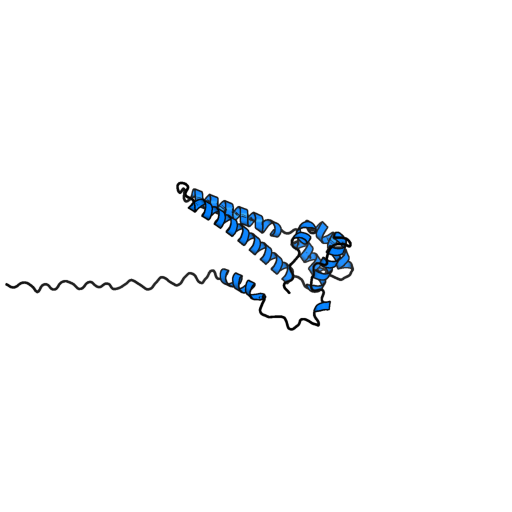 1.00 78.88 79 ASN A C 1
ATOM 617 O O . ASN A 1 79 ? 13.897 5.618 -27.167 1.00 78.88 79 ASN A O 1
ATOM 621 N N . ILE A 1 80 ? 13.313 7.093 -28.763 1.00 82.81 80 ILE A N 1
ATOM 622 C CA . ILE A 1 80 ? 12.322 7.815 -27.947 1.00 82.81 80 ILE A CA 1
ATOM 623 C C . ILE A 1 80 ? 11.117 6.913 -27.669 1.00 82.81 80 ILE A C 1
ATOM 625 O O . ILE A 1 80 ? 10.655 6.812 -26.539 1.00 82.81 80 ILE A O 1
ATOM 629 N N . LEU A 1 81 ? 10.622 6.199 -28.684 1.00 86.62 81 LEU A N 1
ATOM 630 C CA . LEU A 1 81 ? 9.515 5.267 -28.474 1.00 86.62 81 LEU A CA 1
ATOM 631 C C . LEU A 1 81 ? 9.918 4.121 -27.533 1.00 86.62 81 LEU A C 1
ATOM 633 O O . LEU A 1 81 ? 9.135 3.729 -26.671 1.00 86.62 81 LEU A O 1
ATOM 637 N N . ALA A 1 82 ? 11.151 3.622 -27.664 1.00 84.56 82 ALA A N 1
ATOM 638 C CA . ALA A 1 82 ? 11.688 2.609 -26.764 1.00 84.56 82 ALA A CA 1
ATOM 639 C C . ALA A 1 82 ? 11.802 3.120 -25.317 1.00 84.56 82 ALA A C 1
ATOM 641 O O . ALA A 1 82 ? 11.432 2.393 -24.403 1.00 84.56 82 ALA A O 1
ATOM 642 N N . SER A 1 83 ? 12.250 4.360 -25.082 1.00 83.75 83 SER A N 1
ATOM 643 C CA . SER A 1 83 ? 12.341 4.912 -23.722 1.00 83.75 83 SER A CA 1
ATOM 644 C C . SER A 1 83 ? 10.970 5.057 -23.064 1.00 83.75 83 SER A C 1
ATOM 646 O O . SER A 1 83 ? 10.791 4.633 -21.921 1.00 83.75 83 SER A O 1
ATOM 648 N N . ILE A 1 84 ? 9.981 5.572 -23.802 1.00 87.69 84 ILE A N 1
ATOM 649 C CA . ILE A 1 84 ? 8.596 5.690 -23.332 1.00 87.69 84 ILE A CA 1
ATOM 650 C C . ILE A 1 84 ? 8.032 4.306 -23.005 1.00 87.69 84 ILE A C 1
ATOM 652 O O . ILE A 1 84 ? 7.451 4.123 -21.937 1.00 87.69 84 ILE A O 1
ATOM 656 N N . ALA A 1 85 ? 8.239 3.321 -23.884 1.00 87.81 85 ALA A N 1
ATOM 657 C CA . ALA A 1 85 ? 7.760 1.959 -23.672 1.00 87.81 85 ALA A CA 1
ATOM 658 C C . ALA A 1 85 ? 8.383 1.314 -22.424 1.00 87.81 85 ALA A C 1
ATOM 660 O O . ALA A 1 85 ? 7.664 0.716 -21.625 1.00 87.81 85 ALA A O 1
ATOM 661 N N . THR A 1 86 ? 9.693 1.467 -22.212 1.00 85.88 86 THR A N 1
ATOM 662 C CA . THR A 1 86 ? 10.375 0.883 -21.048 1.00 85.88 86 THR A CA 1
ATOM 663 C C . THR A 1 86 ? 9.960 1.565 -19.740 1.00 85.88 86 THR A C 1
ATOM 665 O O . THR A 1 86 ? 9.729 0.881 -18.743 1.00 85.88 86 THR A O 1
ATOM 668 N N . LEU A 1 87 ? 9.795 2.894 -19.733 1.00 84.06 87 LEU A N 1
ATOM 669 C CA . LEU A 1 87 ? 9.291 3.629 -18.565 1.00 84.06 87 LEU A CA 1
ATOM 670 C C . LEU A 1 87 ? 7.841 3.251 -18.237 1.00 84.06 87 LEU A C 1
ATOM 672 O O . LEU A 1 87 ? 7.534 2.949 -17.084 1.00 84.06 87 LEU A O 1
ATOM 676 N N . ALA A 1 88 ? 6.963 3.216 -19.244 1.00 88.88 88 ALA A N 1
ATOM 677 C CA . ALA A 1 88 ? 5.572 2.807 -19.070 1.00 88.88 88 ALA A CA 1
ATOM 678 C C . ALA A 1 88 ? 5.475 1.356 -18.574 1.00 88.88 88 ALA A C 1
ATOM 680 O O . ALA A 1 88 ? 4.750 1.081 -17.620 1.00 88.88 88 ALA A O 1
ATOM 681 N N . GLY A 1 89 ? 6.256 0.441 -19.159 1.00 89.50 89 GLY A N 1
ATOM 682 C CA . GLY A 1 89 ? 6.325 -0.957 -18.734 1.00 89.50 89 GLY A CA 1
ATOM 683 C C . GLY A 1 89 ? 6.792 -1.112 -17.285 1.00 89.50 89 GLY A C 1
ATOM 684 O O . GLY A 1 89 ? 6.160 -1.826 -16.507 1.00 89.50 89 GLY A O 1
ATOM 685 N N . GLY A 1 90 ? 7.843 -0.389 -16.888 1.00 84.31 90 GLY A N 1
ATOM 686 C CA . GLY A 1 90 ? 8.320 -0.361 -15.503 1.00 84.31 90 GLY A CA 1
ATOM 687 C C . GLY A 1 90 ? 7.272 0.175 -14.523 1.00 84.31 90 GLY A C 1
ATOM 688 O O . GLY A 1 90 ? 7.035 -0.427 -13.474 1.00 84.31 90 GLY A O 1
ATOM 689 N N . GLY A 1 91 ? 6.586 1.264 -14.880 1.00 83.94 91 GLY A N 1
ATOM 690 C CA . GLY A 1 91 ? 5.498 1.831 -14.079 1.00 83.94 91 GLY A CA 1
ATOM 691 C C . GLY A 1 91 ? 4.315 0.871 -13.909 1.00 83.94 91 GLY A C 1
ATOM 692 O O . GLY A 1 91 ? 3.838 0.680 -12.789 1.00 83.94 91 GLY A O 1
ATOM 693 N N . LEU A 1 92 ? 3.880 0.213 -14.991 1.00 88.56 92 LEU A N 1
ATOM 694 C CA . LEU A 1 92 ? 2.802 -0.785 -14.963 1.00 88.56 92 LEU A CA 1
ATOM 695 C C . LEU A 1 92 ? 3.156 -1.991 -14.085 1.00 88.56 92 LEU A C 1
ATOM 697 O O . LEU A 1 92 ? 2.322 -2.438 -13.298 1.00 88.56 92 LEU A O 1
ATOM 701 N N . LEU A 1 93 ? 4.397 -2.481 -14.157 1.00 88.75 93 LEU A N 1
ATOM 702 C CA . LEU A 1 93 ? 4.879 -3.539 -13.264 1.00 88.75 93 LEU A CA 1
ATOM 703 C C . LEU A 1 93 ? 4.844 -3.101 -11.797 1.00 88.75 93 LEU A C 1
ATOM 705 O O . LEU A 1 93 ? 4.397 -3.859 -10.936 1.00 88.75 93 LEU A O 1
ATOM 709 N N . GLY A 1 94 ? 5.264 -1.868 -11.506 1.00 85.44 94 GLY A N 1
ATOM 710 C CA . GLY A 1 94 ? 5.180 -1.300 -10.162 1.00 85.44 94 GLY A CA 1
ATOM 711 C C . GLY A 1 94 ? 3.745 -1.271 -9.624 1.00 85.44 94 GLY A C 1
ATOM 712 O O . GLY A 1 94 ? 3.500 -1.732 -8.508 1.00 85.44 94 GLY A O 1
ATOM 713 N N . LEU A 1 95 ? 2.789 -0.808 -10.438 1.00 87.44 95 LEU A N 1
ATOM 714 C CA . LEU A 1 95 ? 1.361 -0.813 -10.095 1.00 87.44 95 LEU A CA 1
ATOM 715 C C . LEU A 1 95 ? 0.829 -2.230 -9.859 1.00 87.44 95 LEU A C 1
ATOM 717 O O . LEU A 1 95 ? 0.100 -2.454 -8.893 1.00 87.44 95 LEU A O 1
ATOM 721 N N . TYR A 1 96 ? 1.223 -3.193 -10.695 1.00 89.56 96 TYR A N 1
ATOM 722 C CA . TYR A 1 96 ? 0.831 -4.593 -10.544 1.00 89.56 96 TYR A CA 1
ATOM 723 C C . TYR A 1 96 ? 1.270 -5.168 -9.191 1.00 89.56 96 TYR A C 1
ATOM 725 O O . TYR A 1 96 ? 0.461 -5.772 -8.484 1.00 89.56 96 TYR A O 1
ATOM 733 N N . PHE A 1 97 ? 2.522 -4.941 -8.782 1.00 89.88 97 PHE A N 1
ATOM 734 C CA . PHE A 1 97 ? 3.001 -5.401 -7.476 1.00 89.88 97 PHE A CA 1
ATOM 735 C C . PHE A 1 97 ? 2.288 -4.709 -6.313 1.00 89.88 97 PHE A C 1
ATOM 737 O O . PHE A 1 97 ? 1.955 -5.374 -5.330 1.00 89.88 97 PHE A O 1
ATOM 744 N N . SER A 1 98 ? 2.004 -3.406 -6.420 1.00 87.44 98 SER A N 1
ATOM 745 C CA . SER A 1 98 ? 1.218 -2.689 -5.407 1.00 87.44 98 SER A CA 1
ATOM 746 C C . SER A 1 98 ? -0.191 -3.270 -5.280 1.00 87.44 98 SER A C 1
ATOM 748 O O . SER A 1 98 ? -0.646 -3.528 -4.166 1.00 87.44 98 SER A O 1
ATOM 750 N N . PHE A 1 99 ? -0.857 -3.546 -6.403 1.00 88.19 99 PHE A N 1
ATOM 751 C CA . PHE A 1 99 ? -2.192 -4.139 -6.408 1.00 88.19 99 PHE A CA 1
ATOM 752 C C . PHE A 1 99 ? -2.190 -5.556 -5.830 1.00 88.19 99 PHE A C 1
ATOM 754 O O . PHE A 1 99 ? -3.011 -5.882 -4.976 1.00 88.19 99 PHE A O 1
ATOM 761 N N . ARG A 1 100 ? -1.218 -6.387 -6.220 1.00 91.56 100 ARG A N 1
ATOM 762 C CA . ARG A 1 100 ? -1.060 -7.743 -5.683 1.00 91.56 100 ARG A CA 1
ATOM 763 C C . ARG A 1 100 ? -0.844 -7.741 -4.169 1.00 91.56 100 ARG A C 1
ATOM 765 O O . ARG A 1 100 ? -1.470 -8.539 -3.477 1.00 91.56 100 ARG A O 1
ATOM 772 N N . ALA A 1 101 ? 0.009 -6.854 -3.655 1.00 91.00 101 ALA A N 1
ATOM 773 C CA . ALA A 1 101 ? 0.240 -6.721 -2.216 1.00 91.00 101 ALA A CA 1
ATOM 774 C C . ALA A 1 101 ? -1.044 -6.313 -1.479 1.00 91.00 101 ALA A C 1
ATOM 776 O O . ALA A 1 101 ? -1.351 -6.855 -0.420 1.00 91.00 101 ALA A O 1
ATOM 777 N N . HIS A 1 102 ? -1.830 -5.414 -2.072 1.00 89.56 102 HIS A N 1
ATOM 778 C CA . HIS A 1 102 ? -3.110 -5.004 -1.510 1.00 89.56 102 HIS A CA 1
ATOM 779 C C . HIS A 1 102 ? -4.136 -6.145 -1.488 1.00 89.56 102 HIS A C 1
ATOM 781 O O . HIS A 1 102 ? -4.780 -6.369 -0.468 1.00 89.56 102 HIS A O 1
ATOM 787 N N . LEU A 1 103 ? -4.242 -6.924 -2.569 1.00 90.62 103 LEU A N 1
ATOM 788 C CA . LEU A 1 103 ? -5.097 -8.113 -2.594 1.00 90.62 103 LEU A CA 1
ATOM 789 C C . LEU A 1 103 ? -4.678 -9.140 -1.541 1.00 90.62 103 LEU A C 1
ATOM 791 O O . LEU A 1 103 ? -5.531 -9.721 -0.876 1.00 90.62 103 LEU A O 1
ATOM 795 N N . GLN A 1 104 ? -3.373 -9.364 -1.376 1.00 93.12 104 GLN A N 1
ATOM 796 C CA . GLN A 1 104 ? -2.857 -10.271 -0.356 1.00 93.12 104 GLN A CA 1
ATOM 797 C C . GLN A 1 104 ? -3.222 -9.795 1.055 1.00 93.12 104 GLN A C 1
ATOM 799 O O . GLN A 1 104 ? -3.667 -10.606 1.861 1.00 93.12 104 GLN A O 1
ATOM 804 N N . PHE A 1 105 ? -3.103 -8.493 1.325 1.00 94.06 105 PHE A N 1
ATOM 805 C CA . PHE A 1 105 ? -3.540 -7.896 2.584 1.00 94.06 105 PHE A CA 1
ATOM 806 C C . PHE A 1 105 ? -5.040 -8.096 2.820 1.00 94.06 105 PHE A C 1
ATOM 808 O O . PHE A 1 105 ? -5.428 -8.667 3.835 1.00 94.06 105 PHE A O 1
ATOM 815 N N . VAL A 1 106 ? -5.886 -7.729 1.855 1.00 93.00 106 VAL A N 1
ATOM 816 C CA . VAL A 1 106 ? -7.344 -7.896 1.973 1.00 93.00 106 VAL A CA 1
ATOM 817 C C . VAL A 1 106 ? -7.729 -9.362 2.191 1.00 93.00 106 VAL A C 1
ATOM 819 O O . VAL A 1 106 ? -8.637 -9.645 2.966 1.00 93.00 106 VAL A O 1
ATOM 822 N N . ASN A 1 107 ? -7.035 -10.301 1.545 1.00 93.81 107 ASN A N 1
ATOM 823 C CA . ASN A 1 107 ? -7.268 -11.735 1.725 1.00 93.81 107 ASN A CA 1
ATOM 824 C C . ASN A 1 107 ? -6.750 -12.280 3.063 1.00 93.81 107 ASN A C 1
ATOM 826 O O . ASN A 1 107 ? -7.193 -13.349 3.471 1.00 93.81 107 ASN A O 1
ATOM 830 N N . SER A 1 108 ? -5.832 -11.576 3.731 1.00 96.12 108 SER A N 1
ATOM 831 C CA . SER A 1 108 ? -5.357 -11.945 5.068 1.00 96.12 108 SER A CA 1
ATOM 832 C C . SER A 1 108 ? -6.304 -11.509 6.188 1.00 96.12 108 SER A C 1
ATOM 834 O O . SER A 1 108 ? -6.215 -12.051 7.282 1.00 96.12 108 SER A O 1
ATOM 836 N N . LEU A 1 109 ? -7.226 -10.575 5.926 1.00 96.19 109 LEU A N 1
ATOM 837 C CA . LEU A 1 109 ? -8.173 -10.087 6.930 1.00 96.19 109 LEU A CA 1
ATOM 838 C C . LEU A 1 109 ? -9.197 -11.165 7.316 1.00 96.19 109 LEU A C 1
ATOM 840 O O . LEU A 1 109 ? -9.848 -11.755 6.449 1.00 96.19 109 LEU A O 1
ATOM 844 N N . HIS A 1 110 ? -9.382 -11.358 8.621 1.00 97.06 110 HIS A N 1
ATOM 845 C CA . HIS A 1 110 ? -10.364 -12.264 9.206 1.00 97.06 110 HIS A CA 1
ATOM 846 C C . HIS A 1 110 ? -11.782 -11.713 9.024 1.00 97.06 110 HIS A C 1
ATOM 848 O O . HIS A 1 110 ? -12.640 -12.398 8.467 1.00 97.06 110 HIS A O 1
ATOM 854 N N . ASP A 1 111 ? -12.022 -10.459 9.425 1.00 95.38 111 ASP A N 1
ATOM 855 C CA . ASP A 1 111 ? -13.290 -9.766 9.204 1.00 95.38 111 ASP A CA 1
ATOM 856 C C . ASP A 1 111 ? -13.111 -8.557 8.282 1.00 95.38 111 ASP A C 1
ATOM 858 O O . ASP A 1 111 ? -12.952 -7.404 8.692 1.00 95.38 111 ASP A O 1
ATOM 862 N N . ARG A 1 112 ? -13.198 -8.829 6.976 1.00 93.69 112 ARG A N 1
ATOM 863 C CA . ARG A 1 112 ? -13.162 -7.787 5.944 1.00 93.69 112 ARG A CA 1
ATOM 864 C C . ARG A 1 112 ? -14.257 -6.738 6.143 1.00 93.69 112 ARG A C 1
ATOM 866 O O . ARG A 1 112 ? -13.997 -5.562 5.920 1.00 93.69 112 ARG A O 1
ATOM 873 N N . ALA A 1 113 ? -15.470 -7.139 6.523 1.00 91.62 113 ALA A N 1
ATOM 874 C CA . ALA A 1 113 ? -16.592 -6.208 6.632 1.00 91.62 113 ALA A CA 1
ATOM 875 C C . ALA A 1 113 ? -16.417 -5.265 7.833 1.00 91.62 113 ALA A C 1
ATOM 877 O O . ALA A 1 113 ? -16.609 -4.055 7.685 1.00 91.62 113 ALA A O 1
ATOM 878 N N . GLY A 1 114 ? -15.992 -5.802 8.980 1.00 94.56 114 GLY A N 1
ATOM 879 C CA . GLY A 1 114 ? -15.617 -5.019 10.159 1.00 94.56 114 GLY A CA 1
ATOM 880 C C . GLY A 1 114 ? -14.478 -4.045 9.863 1.00 94.56 114 GLY A C 1
ATOM 881 O O . GLY A 1 114 ? -14.578 -2.855 10.166 1.00 94.56 114 GLY A O 1
ATOM 882 N N . PHE A 1 115 ? -13.446 -4.497 9.145 1.00 95.31 115 PHE A N 1
ATOM 883 C CA . PHE A 1 115 ? -12.328 -3.641 8.750 1.00 95.31 115 PHE A CA 1
ATOM 884 C C . PHE A 1 115 ? -12.743 -2.460 7.861 1.00 95.31 115 PHE A C 1
ATOM 886 O O . PHE A 1 115 ? -12.340 -1.322 8.110 1.00 95.31 115 PHE A O 1
ATOM 893 N N . TRP A 1 116 ? -13.594 -2.691 6.856 1.00 92.19 116 TRP A N 1
ATOM 894 C CA . TRP A 1 116 ? -14.118 -1.606 6.017 1.00 92.19 116 TRP A CA 1
ATOM 895 C C . TRP A 1 116 ? -14.943 -0.600 6.815 1.00 92.19 116 TRP A C 1
ATOM 897 O O . TRP A 1 116 ? -14.806 0.606 6.613 1.00 92.19 116 TRP A O 1
ATOM 907 N N . ARG A 1 117 ? -15.756 -1.083 7.760 1.00 92.94 117 ARG A N 1
ATOM 908 C CA . ARG A 1 117 ? -16.530 -0.221 8.656 1.00 92.94 117 ARG A CA 1
ATOM 909 C C . ARG A 1 117 ? -15.626 0.626 9.549 1.00 92.94 117 ARG A C 1
ATOM 911 O O . ARG A 1 117 ? -15.894 1.808 9.733 1.00 92.94 117 ARG A O 1
ATOM 918 N N . ALA A 1 118 ? -14.537 0.056 10.054 1.00 95.12 118 ALA A N 1
ATOM 919 C CA . ALA A 1 118 ? -13.554 0.810 10.820 1.00 95.12 118 ALA A CA 1
ATOM 920 C C . ALA A 1 118 ? -12.855 1.880 9.976 1.00 95.12 118 ALA A C 1
ATOM 922 O O . ALA A 1 118 ? -12.707 3.007 10.438 1.00 95.12 118 ALA A O 1
ATOM 923 N N . LEU A 1 119 ? -12.486 1.584 8.725 1.00 93.25 119 LEU A N 1
ATOM 924 C CA . LEU A 1 119 ? -11.923 2.597 7.826 1.00 93.25 119 LEU A CA 1
ATOM 925 C C . LEU A 1 119 ? -12.901 3.745 7.547 1.00 93.25 119 LEU A C 1
ATOM 927 O O . LEU A 1 119 ? -12.474 4.895 7.488 1.00 93.25 119 LEU A O 1
ATOM 931 N N . GLU A 1 120 ? -14.195 3.455 7.423 1.00 91.00 120 GLU A N 1
ATOM 932 C CA . GLU A 1 120 ? -15.244 4.472 7.298 1.00 91.00 120 GLU A CA 1
ATOM 933 C C . GLU A 1 120 ? -15.342 5.342 8.564 1.00 91.00 120 GLU A C 1
ATOM 935 O O . GLU A 1 120 ? -15.355 6.573 8.488 1.00 91.00 120 GLU A O 1
ATOM 940 N N . ASN A 1 121 ? -15.320 4.721 9.747 1.00 93.50 121 ASN A N 1
ATOM 941 C CA . ASN A 1 121 ? -15.313 5.434 11.027 1.00 93.50 121 ASN A CA 1
ATOM 942 C C . ASN A 1 121 ? -14.063 6.321 11.175 1.00 93.50 121 ASN A C 1
ATOM 944 O O . ASN A 1 121 ? -14.154 7.462 11.621 1.00 93.50 121 ASN A O 1
ATOM 948 N N . VAL A 1 122 ? -12.895 5.844 10.741 1.00 93.75 122 VAL A N 1
ATOM 949 C CA . VAL A 1 122 ? -11.662 6.645 10.734 1.00 93.75 122 VAL A CA 1
ATOM 950 C C . VAL A 1 122 ? -11.742 7.778 9.713 1.00 93.75 122 VAL A C 1
ATOM 952 O O . VAL A 1 122 ? -11.298 8.890 9.993 1.00 93.75 122 VAL A O 1
ATOM 955 N N . ASN A 1 123 ? -12.321 7.537 8.536 1.00 91.31 123 ASN A N 1
ATOM 956 C CA . ASN A 1 123 ? -12.506 8.570 7.519 1.00 91.31 123 ASN A CA 1
ATOM 957 C C . ASN A 1 123 ? -13.425 9.692 8.011 1.00 91.31 123 ASN A C 1
ATOM 959 O O . ASN A 1 123 ? -13.104 10.862 7.819 1.00 91.31 123 ASN A O 1
ATOM 963 N N . THR A 1 124 ? -14.513 9.360 8.707 1.00 90.38 124 THR A N 1
ATOM 964 C CA . THR A 1 124 ? -15.390 10.370 9.319 1.00 90.38 124 THR A CA 1
ATOM 965 C C . THR A 1 124 ? -14.697 11.112 10.467 1.00 90.38 124 THR A C 1
ATOM 967 O O . THR A 1 124 ? -14.849 12.329 10.580 1.00 90.38 124 THR A O 1
ATOM 970 N N . LEU A 1 125 ? -13.862 10.423 11.255 1.00 90.38 125 LEU A N 1
ATOM 971 C CA . LEU A 1 125 ? -13.079 11.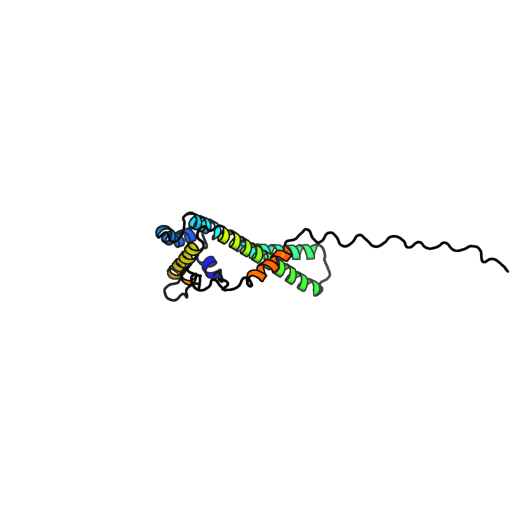025 12.340 1.00 90.38 125 LEU A CA 1
ATOM 972 C C . LEU A 1 125 ? -12.029 12.029 11.834 1.00 90.38 125 LEU A C 1
ATOM 974 O O . LEU A 1 125 ? -11.914 13.125 12.375 1.00 90.38 125 LEU A O 1
ATOM 978 N N . VAL A 1 126 ? -11.258 11.663 10.806 1.00 90.69 126 VAL A N 1
ATOM 979 C CA . VAL A 1 126 ? -10.164 12.494 10.265 1.00 90.69 126 VAL A CA 1
ATOM 980 C C . VAL A 1 126 ? -10.681 13.541 9.278 1.00 90.69 126 VAL A C 1
ATOM 982 O O . VAL A 1 126 ? -10.135 14.639 9.179 1.00 90.69 126 VAL A O 1
ATOM 985 N N . GLY A 1 127 ? -11.722 13.200 8.525 1.00 81.06 127 GLY A N 1
ATOM 986 C CA . GLY A 1 127 ? -12.284 14.041 7.482 1.00 81.06 127 GLY A CA 1
ATOM 987 C C . GLY A 1 127 ? -13.160 15.184 7.973 1.00 81.06 127 GLY A C 1
ATOM 988 O O . GLY A 1 127 ? -13.284 16.208 7.299 1.00 81.06 127 GLY A O 1
ATOM 989 N N . GLY A 1 128 ? -13.772 15.018 9.143 1.00 73.62 128 GLY A N 1
ATOM 990 C CA . GLY A 1 128 ? -14.801 15.927 9.625 1.00 73.62 128 GLY A CA 1
ATOM 991 C C . GLY A 1 128 ? -16.140 15.766 8.881 1.00 73.62 128 GLY A C 1
ATOM 992 O O . GLY A 1 128 ? -16.282 14.930 7.985 1.00 73.62 128 GLY A O 1
ATOM 993 N N . PRO A 1 129 ? -17.149 16.583 9.231 1.00 66.19 129 PRO A N 1
ATOM 994 C CA . PRO A 1 129 ? -18.558 16.371 8.869 1.00 66.19 129 PRO A CA 1
ATOM 995 C C . PRO A 1 129 ? -18.896 16.534 7.376 1.00 66.19 129 PRO A C 1
ATOM 997 O O . PRO A 1 129 ? -20.046 16.348 6.986 1.00 66.19 129 PRO A O 1
ATOM 1000 N N . HIS A 1 130 ? -17.929 16.898 6.531 1.00 63.81 130 HIS A N 1
ATOM 1001 C CA . HIS A 1 130 ? -18.150 17.178 5.108 1.00 63.81 130 HIS A CA 1
ATOM 1002 C C . HIS A 1 130 ? -17.564 16.127 4.161 1.00 63.81 130 HIS A C 1
ATOM 1004 O O . HIS A 1 130 ? -17.742 16.244 2.946 1.00 63.81 130 HIS A O 1
ATOM 1010 N N . ILE A 1 131 ? -16.874 15.105 4.673 1.00 73.94 131 ILE A N 1
ATOM 1011 C CA . ILE A 1 131 ? -16.337 14.051 3.813 1.00 73.94 131 ILE A CA 1
ATOM 1012 C C . ILE A 1 131 ? -17.429 13.033 3.509 1.00 73.94 131 ILE A C 1
ATOM 1014 O O . ILE A 1 131 ? -18.071 12.486 4.403 1.00 73.94 131 ILE A O 1
ATOM 1018 N N . ARG A 1 132 ? -17.644 12.801 2.209 1.00 75.94 132 ARG A N 1
ATOM 1019 C CA . ARG A 1 132 ? -18.561 11.767 1.731 1.00 75.94 132 ARG A CA 1
ATOM 1020 C C . ARG A 1 132 ? -18.094 10.411 2.256 1.00 75.94 132 ARG A C 1
ATOM 1022 O O . ARG A 1 132 ? -16.886 10.155 2.215 1.00 75.94 132 ARG A O 1
ATOM 1029 N N . PRO A 1 133 ? -19.023 9.550 2.695 1.00 71.31 133 PRO A N 1
ATOM 1030 C CA . PRO A 1 133 ? -18.653 8.200 3.063 1.00 71.31 133 PRO A CA 1
ATOM 1031 C C . PRO A 1 133 ? -17.956 7.526 1.879 1.00 71.31 133 PRO A C 1
ATOM 1033 O O . PRO A 1 133 ? -18.262 7.828 0.720 1.00 71.31 133 PRO A O 1
ATOM 1036 N N . LEU A 1 134 ? -17.024 6.618 2.153 1.00 72.50 134 LEU A N 1
ATOM 1037 C CA . LEU A 1 134 ? -16.201 5.953 1.137 1.00 72.50 134 LEU A CA 1
ATOM 1038 C C . LEU A 1 134 ? -17.030 5.074 0.185 1.00 72.50 134 LEU A C 1
ATOM 1040 O O . LEU A 1 134 ? -16.484 4.514 -0.764 1.00 72.50 134 LEU A O 1
ATOM 1044 N N . GLY A 1 135 ? -18.341 4.951 0.422 1.00 70.12 135 GLY A N 1
ATOM 1045 C CA . GLY A 1 135 ? -19.240 4.106 -0.358 1.00 70.12 135 GLY A CA 1
ATOM 1046 C C . GLY A 1 135 ? -18.887 2.630 -0.203 1.00 70.12 135 GLY A C 1
ATOM 1047 O O . GLY A 1 135 ? -19.129 1.833 -1.108 1.00 70.12 135 GLY A O 1
ATOM 1048 N N . LEU A 1 136 ? -18.248 2.271 0.915 1.00 72.19 136 LEU A N 1
ATOM 1049 C CA . LEU A 1 136 ? -17.889 0.896 1.209 1.00 72.19 136 LEU A CA 1
ATOM 1050 C C . LEU A 1 136 ? -19.157 0.117 1.591 1.00 72.19 136 LEU A C 1
ATOM 1052 O O . LEU A 1 136 ? -19.997 0.655 2.317 1.00 72.19 136 LEU A O 1
ATOM 1056 N N . PRO A 1 137 ? -19.295 -1.148 1.149 1.00 63.56 137 PRO A N 1
ATOM 1057 C CA . PRO A 1 137 ? -20.405 -2.018 1.495 1.00 63.56 137 PRO A CA 1
ATOM 1058 C C . PRO A 1 137 ? -20.299 -2.342 2.981 1.00 63.56 137 PRO A C 1
ATOM 1060 O O . PRO A 1 137 ? -19.700 -3.330 3.408 1.00 63.56 137 PRO A O 1
ATOM 1063 N N . THR A 1 138 ? -20.869 -1.466 3.792 1.00 63.88 138 THR A N 1
ATOM 1064 C CA . THR A 1 138 ? -21.220 -1.779 5.164 1.00 63.88 138 THR A CA 1
ATOM 1065 C C . THR A 1 138 ? -22.315 -2.834 5.062 1.00 63.88 138 THR A C 1
ATOM 1067 O O . THR A 1 138 ? -23.248 -2.690 4.278 1.00 63.88 138 THR A O 1
ATOM 1070 N N . GLY A 1 139 ? -22.164 -3.957 5.768 1.00 59.56 139 GLY A N 1
ATOM 1071 C CA . GLY A 1 139 ? -22.950 -5.184 5.555 1.00 59.56 139 GLY A CA 1
ATOM 1072 C C . GLY A 1 139 ? -24.484 -5.063 5.605 1.00 59.56 139 GLY A C 1
ATOM 1073 O O . GLY A 1 139 ? -25.149 -6.066 5.382 1.00 59.56 139 GLY A O 1
ATOM 1074 N N . ALA A 1 140 ? -25.041 -3.873 5.841 1.00 56.94 140 ALA A N 1
ATOM 1075 C CA . ALA A 1 140 ? -26.458 -3.552 5.719 1.00 56.94 140 ALA A CA 1
ATOM 1076 C C . ALA A 1 140 ? -27.027 -3.753 4.295 1.00 56.94 140 ALA A C 1
ATOM 1078 O O . ALA A 1 140 ? -28.206 -4.051 4.163 1.00 56.94 140 ALA A O 1
ATOM 1079 N N . GLU A 1 141 ? -26.220 -3.660 3.230 1.00 56.09 141 GLU A N 1
ATOM 1080 C CA . GLU A 1 141 ? -26.698 -3.872 1.844 1.00 56.09 141 GLU A CA 1
ATOM 1081 C C . GLU A 1 141 ? -26.694 -5.345 1.383 1.00 56.09 141 GLU A C 1
ATOM 1083 O O . GLU A 1 141 ? -27.112 -5.657 0.264 1.00 56.09 141 GLU A O 1
ATOM 1088 N N . ARG A 1 142 ? -26.222 -6.286 2.216 1.00 54.72 142 ARG A N 1
ATOM 1089 C CA . ARG A 1 142 ? -26.095 -7.700 1.814 1.00 54.72 142 ARG A CA 1
ATOM 1090 C C . ARG A 1 142 ? -27.424 -8.433 1.637 1.00 54.72 142 ARG A C 1
ATOM 1092 O O . ARG A 1 142 ? -27.415 -9.492 1.020 1.00 54.72 142 ARG A O 1
ATOM 1099 N N . GLU A 1 143 ? -28.540 -7.888 2.108 1.00 55.38 143 GLU A N 1
ATOM 1100 C CA . GLU A 1 143 ? -29.842 -8.553 1.979 1.00 55.38 143 GLU A CA 1
ATOM 1101 C C . GLU A 1 143 ? -30.528 -8.330 0.618 1.00 55.38 143 GLU A C 1
ATOM 1103 O O . GLU A 1 143 ? -31.418 -9.094 0.263 1.00 55.38 143 GLU A O 1
ATOM 1108 N N . SER A 1 144 ? -30.098 -7.355 -0.196 1.00 56.56 144 SER A N 1
ATOM 1109 C CA . SER A 1 144 ? -30.798 -7.001 -1.447 1.00 56.56 144 SER A CA 1
ATOM 1110 C C . SER A 1 144 ? -30.028 -7.275 -2.745 1.00 56.56 144 SER A C 1
ATOM 1112 O O . SER A 1 144 ? -30.612 -7.185 -3.821 1.00 56.56 144 SER A O 1
ATOM 1114 N N . THR A 1 145 ? -28.737 -7.631 -2.690 1.00 53.94 145 THR A N 1
ATOM 1115 C CA . THR A 1 145 ? -27.866 -7.643 -3.891 1.00 53.94 145 THR A CA 1
ATOM 1116 C C . THR A 1 145 ? -27.256 -9.019 -4.212 1.00 53.94 145 THR A C 1
ATOM 1118 O O . THR A 1 145 ? -26.173 -9.109 -4.791 1.00 53.94 145 THR A O 1
ATOM 1121 N N . GLN A 1 146 ? -27.929 -10.121 -3.862 1.00 52.41 146 GLN A N 1
ATOM 1122 C CA . GLN A 1 146 ? -27.436 -11.484 -4.138 1.00 52.41 146 GLN A CA 1
ATOM 1123 C C . GLN A 1 146 ? -27.627 -11.955 -5.603 1.00 52.41 146 GLN A C 1
ATOM 1125 O O . GLN A 1 146 ? -27.333 -13.105 -5.913 1.00 52.41 146 GLN A O 1
ATOM 1130 N N . GLU A 1 147 ? -28.041 -11.084 -6.533 1.00 52.31 147 GLU A N 1
ATOM 1131 C CA . GLU A 1 147 ? -28.159 -11.425 -7.969 1.00 52.31 147 GLU A CA 1
ATOM 1132 C C . GLU A 1 147 ? -27.166 -10.718 -8.907 1.00 52.31 147 GLU A C 1
ATOM 1134 O O . GLU A 1 147 ? -27.108 -11.031 -10.097 1.00 52.31 147 GLU A O 1
ATOM 1139 N N . VAL A 1 148 ? -26.316 -9.806 -8.425 1.00 51.16 148 VAL A N 1
ATOM 1140 C CA . VAL A 1 148 ? -25.442 -9.040 -9.330 1.00 51.16 148 VAL A CA 1
ATOM 1141 C C . VAL A 1 148 ? -24.124 -9.775 -9.596 1.00 51.16 148 VAL A C 1
ATOM 1143 O O . VAL A 1 148 ? -23.094 -9.520 -8.97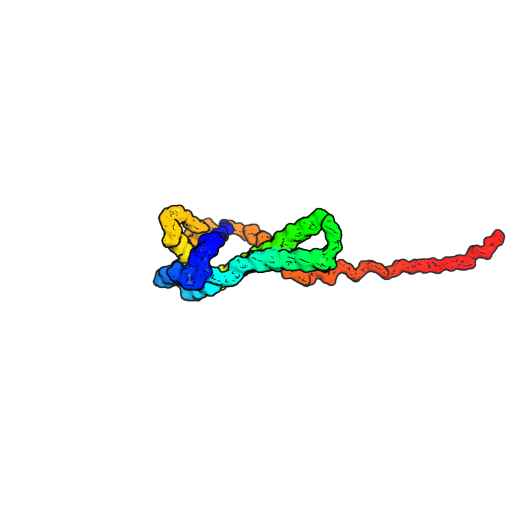9 1.00 51.16 148 VAL A O 1
ATOM 1146 N N . GLY A 1 149 ? -24.187 -10.678 -10.576 1.00 49.97 149 GLY A N 1
ATOM 1147 C CA . GLY A 1 149 ? -23.243 -10.686 -11.696 1.00 49.97 149 GLY A CA 1
ATOM 1148 C C . GLY A 1 149 ? -21.857 -11.286 -11.454 1.00 49.97 149 GLY A C 1
ATOM 1149 O O . GLY A 1 149 ? -20.888 -10.582 -11.186 1.00 49.97 149 GLY A O 1
ATOM 1150 N N . LYS A 1 150 ? -21.727 -12.580 -11.767 1.00 54.34 150 LYS A N 1
ATOM 1151 C CA . LYS A 1 150 ? -20.459 -13.300 -12.024 1.00 54.34 150 LYS A CA 1
ATOM 1152 C C . LYS A 1 150 ? -19.607 -12.720 -13.175 1.00 54.34 150 LYS A C 1
ATOM 1154 O O . LYS A 1 150 ? -18.560 -13.277 -13.488 1.00 54.34 150 LYS A O 1
ATOM 1159 N N . GLU A 1 151 ? -20.024 -11.630 -13.817 1.00 53.25 151 GLU A N 1
ATOM 1160 C CA . GLU A 1 151 ? -19.395 -11.122 -15.042 1.00 53.25 151 GLU A CA 1
ATOM 1161 C C . GLU A 1 151 ? -18.270 -10.098 -14.821 1.00 53.25 151 GLU A C 1
ATOM 1163 O O . GLU A 1 151 ? -17.470 -9.874 -15.732 1.00 53.25 151 GLU A O 1
ATOM 1168 N N . ASP A 1 152 ? -18.152 -9.526 -13.620 1.00 50.22 152 ASP A N 1
ATOM 1169 C CA . ASP A 1 152 ? -17.276 -8.369 -13.358 1.00 50.22 152 ASP A CA 1
ATOM 1170 C C . ASP A 1 152 ? -15.823 -8.739 -12.986 1.00 50.22 152 ASP A C 1
ATOM 1172 O O . ASP A 1 152 ? -14.973 -7.878 -12.762 1.00 50.22 152 ASP A O 1
ATOM 1176 N N . ILE A 1 153 ? -15.500 -10.037 -12.963 1.00 53.97 153 ILE A N 1
ATOM 1177 C CA . ILE A 1 153 ? -14.152 -10.552 -12.655 1.00 53.97 153 ILE A CA 1
ATOM 1178 C C . ILE A 1 153 ? -13.356 -10.866 -13.944 1.00 53.97 153 ILE A C 1
ATOM 1180 O O . ILE A 1 153 ? -12.275 -11.443 -13.904 1.00 53.97 153 ILE A O 1
ATOM 1184 N N . ARG A 1 154 ? -13.821 -10.420 -15.120 1.00 56.06 154 ARG A N 1
ATOM 1185 C CA . ARG A 1 154 ? -13.096 -10.597 -16.398 1.00 56.06 154 ARG A CA 1
ATOM 1186 C C . ARG A 1 154 ? -11.723 -9.901 -16.444 1.00 56.06 154 ARG A C 1
ATOM 1188 O O . ARG A 1 154 ? -10.841 -10.330 -17.183 1.00 56.06 154 ARG A O 1
ATOM 1195 N N . TRP A 1 155 ? -11.488 -8.873 -15.624 1.00 55.12 155 TRP A N 1
ATOM 1196 C CA . TRP A 1 155 ? -10.177 -8.208 -15.540 1.00 55.12 155 TRP A CA 1
ATOM 1197 C C . TRP A 1 155 ? -9.101 -9.059 -14.852 1.00 55.12 155 TRP A C 1
ATOM 1199 O O . TRP A 1 155 ? -7.922 -8.895 -15.158 1.00 55.12 155 TRP A O 1
ATOM 1209 N N . LEU A 1 156 ? -9.470 -10.002 -13.972 1.00 53.72 156 LEU A N 1
ATOM 1210 C CA . LEU A 1 156 ? -8.496 -10.945 -13.404 1.00 53.72 156 LEU A CA 1
ATOM 1211 C C . LEU A 1 156 ? -8.034 -11.974 -14.446 1.00 53.72 156 LEU A C 1
ATOM 1213 O O . LEU A 1 156 ? -6.875 -12.382 -14.401 1.00 53.72 156 LEU A O 1
ATOM 1217 N N . ASP A 1 157 ? -8.876 -12.329 -15.421 1.00 57.22 157 ASP A N 1
ATOM 1218 C CA . ASP A 1 157 ? -8.480 -13.201 -16.535 1.00 57.22 157 ASP A CA 1
ATOM 1219 C C . ASP A 1 157 ? -7.495 -12.507 -17.488 1.00 57.22 157 ASP A C 1
ATOM 1221 O O . ASP A 1 157 ? -6.550 -13.143 -17.954 1.00 57.22 157 ASP A O 1
ATOM 1225 N N . PHE A 1 158 ? -7.619 -11.189 -17.688 1.00 51.47 158 PHE A N 1
ATOM 1226 C CA . PHE A 1 158 ? -6.641 -10.402 -18.453 1.00 51.47 158 PHE A CA 1
ATOM 1227 C C . PHE A 1 158 ? -5.221 -10.496 -17.858 1.00 51.47 158 PHE A C 1
ATOM 1229 O O . PHE A 1 158 ? -4.245 -10.611 -18.597 1.00 51.47 158 PHE A O 1
ATOM 1236 N N . PHE A 1 159 ? -5.092 -10.532 -16.524 1.00 50.31 159 PHE A N 1
ATOM 1237 C CA . PHE A 1 159 ? -3.800 -10.698 -15.837 1.00 50.31 159 PHE A CA 1
ATOM 1238 C C . PHE A 1 159 ? -3.393 -12.163 -15.614 1.00 50.31 159 PHE A C 1
ATOM 1240 O O . PHE A 1 159 ? -2.205 -12.456 -15.482 1.00 50.31 159 PHE A O 1
ATOM 1247 N N . ARG A 1 160 ? -4.341 -13.108 -15.617 1.00 49.72 160 ARG A N 1
ATOM 1248 C CA . ARG A 1 160 ? -4.048 -14.550 -15.568 1.00 49.72 160 ARG A CA 1
ATOM 1249 C C . ARG A 1 160 ? -3.367 -15.039 -16.849 1.00 49.72 160 ARG A C 1
ATOM 1251 O O . ARG A 1 160 ? -2.523 -15.926 -16.778 1.00 49.72 160 ARG A O 1
ATOM 1258 N N . ILE A 1 161 ? -3.675 -14.422 -17.992 1.00 49.78 161 ILE A N 1
ATOM 1259 C CA . ILE A 1 161 ? -3.073 -14.742 -19.297 1.00 49.78 161 ILE A CA 1
ATOM 1260 C C . ILE A 1 161 ? -1.585 -14.341 -19.367 1.00 49.78 161 ILE A C 1
ATOM 1262 O O . ILE A 1 161 ? -0.824 -14.971 -20.097 1.00 49.78 161 ILE A O 1
ATOM 1266 N N . SER A 1 162 ? -1.118 -13.358 -18.583 1.00 50.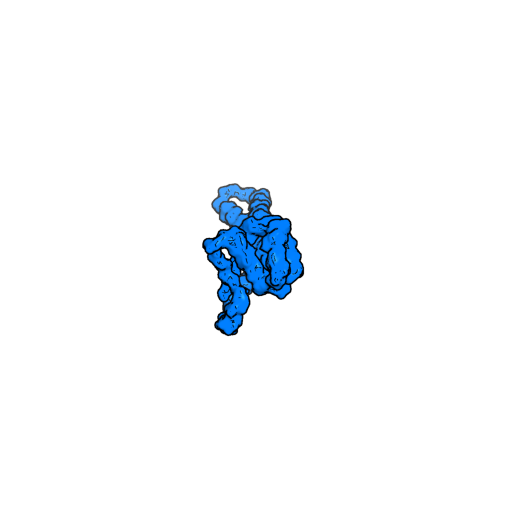00 162 SER A N 1
ATOM 1267 C CA . SER A 1 162 ? 0.283 -12.899 -18.647 1.00 50.00 162 SER A CA 1
ATOM 1268 C C . SER A 1 162 ? 1.253 -13.672 -17.743 1.00 50.00 162 SER A C 1
ATOM 1270 O O . SER A 1 162 ? 2.435 -13.337 -17.704 1.00 50.00 162 SER A O 1
ATOM 1272 N N . ASN A 1 163 ? 0.769 -14.656 -16.981 1.00 45.00 163 ASN A N 1
ATOM 1273 C CA . ASN A 1 163 ? 1.527 -15.317 -15.915 1.00 45.00 163 ASN A CA 1
ATOM 1274 C C . ASN A 1 163 ? 1.770 -16.813 -16.185 1.00 45.00 163 ASN A C 1
ATOM 1276 O O . ASN A 1 163 ? 2.025 -17.569 -15.249 1.00 45.00 163 ASN A O 1
ATOM 1280 N N . ASP A 1 164 ? 1.705 -17.234 -17.452 1.00 47.62 164 ASP A N 1
ATOM 1281 C CA . ASP A 1 164 ? 2.100 -18.574 -17.898 1.00 47.62 164 ASP A CA 1
ATOM 1282 C C . ASP A 1 164 ? 3.494 -18.523 -18.566 1.00 47.62 164 ASP A C 1
ATOM 1284 O O . ASP A 1 164 ? 3.606 -18.462 -19.795 1.00 47.62 164 ASP A O 1
ATOM 1288 N N . PRO A 1 165 ? 4.599 -18.507 -17.790 1.00 50.91 165 PRO A N 1
ATOM 1289 C CA . PRO A 1 165 ? 5.960 -18.478 -18.332 1.00 50.91 165 PRO A CA 1
ATOM 1290 C C . PRO A 1 165 ? 6.370 -19.787 -19.039 1.00 50.91 165 PRO A C 1
ATOM 1292 O O . PRO A 1 165 ? 7.519 -19.922 -19.450 1.00 50.91 165 PRO A O 1
ATOM 1295 N N . MET A 1 166 ? 5.460 -20.756 -19.203 1.00 48.09 166 MET A N 1
ATOM 1296 C CA . MET A 1 166 ? 5.752 -22.110 -19.691 1.00 48.09 166 MET A CA 1
ATOM 1297 C C . MET A 1 166 ? 5.079 -22.470 -21.026 1.00 48.09 166 MET A C 1
ATOM 1299 O O . MET A 1 166 ? 5.116 -23.633 -21.430 1.00 48.09 166 MET A O 1
ATOM 1303 N N . ARG A 1 167 ? 4.506 -21.507 -21.767 1.00 48.41 167 ARG A N 1
ATOM 1304 C CA . ARG A 1 167 ? 3.850 -21.794 -23.063 1.00 48.41 167 ARG A CA 1
ATOM 1305 C C . ARG A 1 167 ? 4.435 -21.084 -24.287 1.00 48.41 167 ARG A C 1
ATOM 1307 O O . ARG A 1 167 ? 3.783 -21.017 -25.321 1.00 48.41 167 ARG A O 1
ATOM 1314 N N . SER A 1 168 ? 5.691 -20.638 -24.212 1.00 51.50 168 SER A N 1
ATOM 1315 C CA . SER A 1 168 ? 6.448 -20.088 -25.356 1.00 51.50 168 SER A CA 1
ATOM 1316 C C . SER A 1 168 ? 7.632 -20.976 -25.788 1.00 51.50 168 SER A C 1
ATOM 1318 O O . SER A 1 168 ? 8.646 -20.474 -26.265 1.00 51.50 168 SER A O 1
ATOM 1320 N N . GLY A 1 169 ? 7.535 -22.298 -25.598 1.00 53.75 169 GLY A N 1
ATOM 1321 C CA . GLY A 1 169 ? 8.650 -23.231 -25.836 1.00 53.75 169 GLY A CA 1
ATOM 1322 C C . GLY A 1 169 ? 8.414 -24.352 -26.853 1.00 53.75 169 GLY A C 1
ATOM 1323 O O . GLY A 1 169 ? 9.250 -25.243 -26.941 1.00 53.75 169 GLY A O 1
ATOM 1324 N N . LYS A 1 170 ? 7.293 -24.383 -27.591 1.00 53.97 170 LYS A N 1
ATOM 1325 C CA . LYS A 1 170 ? 6.989 -25.509 -28.502 1.00 53.97 170 LYS A CA 1
ATOM 1326 C C . LYS A 1 170 ? 6.276 -25.108 -29.794 1.00 53.97 170 LYS A C 1
ATOM 1328 O O . LYS A 1 170 ? 5.252 -25.686 -30.121 1.00 53.97 170 LYS A O 1
ATOM 1333 N N . ILE A 1 171 ? 6.800 -24.148 -30.551 1.00 54.56 171 ILE A N 1
ATOM 1334 C CA . ILE A 1 171 ? 6.454 -24.024 -31.978 1.00 54.56 171 ILE A CA 1
ATOM 1335 C C . ILE A 1 171 ? 7.695 -23.516 -32.717 1.00 54.56 171 ILE A C 1
ATOM 1337 O O . ILE A 1 171 ? 7.797 -22.324 -32.924 1.00 54.56 171 ILE A O 1
ATOM 1341 N N . PHE A 1 172 ? 8.674 -24.378 -33.012 1.00 53.28 172 PHE A N 1
ATOM 1342 C CA . PHE A 1 172 ? 9.647 -24.244 -34.121 1.00 53.28 172 PHE A CA 1
ATOM 1343 C C . PHE A 1 172 ? 10.644 -25.416 -34.059 1.00 53.28 172 PHE A C 1
ATOM 1345 O O . PHE A 1 172 ? 11.810 -25.256 -33.725 1.00 53.28 172 PHE A O 1
ATOM 1352 N N . ALA A 1 173 ? 10.166 -26.629 -34.334 1.00 56.22 173 ALA A N 1
ATOM 1353 C CA . ALA A 1 173 ? 11.027 -27.782 -34.607 1.00 56.22 173 ALA A CA 1
ATOM 1354 C C . ALA A 1 173 ? 10.243 -28.830 -35.412 1.00 56.22 173 ALA A C 1
ATOM 1356 O O . ALA A 1 173 ? 9.916 -29.886 -34.890 1.00 56.22 173 ALA A O 1
ATOM 1357 N N . ALA A 1 174 ? 9.851 -28.495 -36.645 1.00 57.38 174 ALA A N 1
ATOM 1358 C CA . ALA A 1 174 ? 9.393 -29.473 -37.641 1.00 57.38 174 ALA A CA 1
ATOM 1359 C C . ALA A 1 174 ? 9.233 -28.814 -39.023 1.00 57.38 174 ALA A C 1
ATOM 1361 O O . ALA A 1 174 ? 8.118 -28.693 -39.525 1.00 57.38 174 ALA A O 1
ATOM 1362 N N . ARG A 1 175 ? 10.322 -28.343 -39.642 1.00 56.44 175 ARG A N 1
ATOM 1363 C CA . ARG A 1 175 ? 10.360 -28.175 -41.105 1.00 56.44 175 ARG A CA 1
ATOM 1364 C C . ARG A 1 175 ? 11.794 -27.999 -41.584 1.00 56.44 175 ARG A C 1
ATOM 1366 O O . ARG A 1 175 ? 12.365 -26.935 -41.374 1.00 56.44 175 ARG A O 1
ATOM 1373 N N . GLY A 1 176 ? 12.339 -29.012 -42.252 1.00 54.06 176 GLY A N 1
ATOM 1374 C CA . GLY A 1 176 ? 13.547 -28.802 -43.040 1.00 54.06 176 GLY A CA 1
ATOM 1375 C C . GLY A 1 176 ? 14.434 -30.004 -43.316 1.00 54.06 176 GLY A C 1
ATOM 1376 O O . GLY A 1 176 ? 15.624 -29.771 -43.419 1.00 54.06 176 GLY A O 1
ATOM 1377 N N . ASP A 1 177 ? 13.903 -31.217 -43.490 1.00 58.88 177 ASP A N 1
ATOM 1378 C CA . ASP A 1 177 ? 14.682 -32.306 -44.089 1.00 58.88 177 ASP A CA 1
ATOM 1379 C C . ASP A 1 177 ? 13.947 -32.863 -45.316 1.00 58.88 177 ASP A C 1
ATOM 1381 O O . ASP A 1 177 ? 12.724 -33.014 -45.299 1.00 58.88 177 ASP A O 1
ATOM 1385 N N . HIS A 1 178 ? 14.735 -33.153 -46.358 1.00 57.00 178 HIS A N 1
ATOM 1386 C CA . HIS A 1 178 ? 14.396 -33.746 -47.664 1.00 57.00 178 HIS A CA 1
ATOM 1387 C C . HIS A 1 178 ? 14.083 -32.785 -48.825 1.00 57.00 178 HIS A C 1
ATOM 1389 O O . HIS A 1 178 ? 13.009 -32.818 -49.418 1.00 57.00 178 HIS A O 1
ATOM 1395 N N . ASN A 1 179 ? 15.097 -32.017 -49.241 1.00 54.62 179 ASN A N 1
ATOM 1396 C CA . ASN A 1 179 ? 15.306 -31.722 -50.663 1.00 54.62 179 ASN A CA 1
ATOM 1397 C C . ASN A 1 179 ? 16.378 -32.684 -51.192 1.00 54.62 179 ASN A C 1
ATOM 1399 O O . ASN A 1 179 ? 17.571 -32.386 -51.190 1.00 54.62 179 ASN A O 1
ATOM 1403 N N . THR A 1 180 ? 15.947 -33.876 -51.593 1.00 64.38 180 THR A N 1
ATOM 1404 C CA . THR A 1 180 ? 16.783 -34.820 -52.335 1.00 64.38 180 THR A CA 1
ATOM 1405 C C . THR A 1 180 ? 16.818 -34.344 -53.784 1.00 64.38 180 THR A C 1
ATOM 1407 O O . THR A 1 180 ? 15.820 -34.440 -54.495 1.00 64.38 180 THR A O 1
ATOM 1410 N N . VAL A 1 181 ? 17.944 -33.775 -54.210 1.00 71.69 181 VAL A N 1
ATOM 1411 C CA . VAL A 1 181 ? 18.197 -33.455 -55.620 1.00 71.69 181 VAL A CA 1
ATOM 1412 C C . VAL A 1 181 ? 18.433 -34.782 -56.355 1.00 71.69 181 VAL A C 1
ATOM 1414 O O . VAL A 1 181 ? 19.349 -35.509 -55.963 1.00 71.69 181 VAL A O 1
ATOM 1417 N N . PRO A 1 182 ? 17.632 -35.150 -57.371 1.00 69.25 182 PRO A N 1
ATOM 1418 C CA . PRO A 1 182 ? 17.924 -36.324 -58.182 1.00 69.25 182 PRO A CA 1
ATOM 1419 C C . PRO A 1 182 ? 19.203 -36.087 -58.995 1.00 69.25 182 PRO A C 1
ATOM 1421 O O . PRO A 1 182 ? 19.401 -35.016 -59.572 1.00 69.25 182 PRO A O 1
ATOM 1424 N N . ALA A 1 183 ? 20.085 -37.086 -59.001 1.00 75.06 183 ALA A N 1
ATOM 1425 C CA . ALA A 1 183 ? 21.312 -37.078 -59.788 1.00 75.06 183 ALA A CA 1
ATOM 1426 C C . ALA A 1 183 ? 20.998 -36.999 -61.299 1.00 75.06 183 ALA A C 1
ATOM 1428 O O . ALA A 1 183 ? 20.000 -37.575 -61.735 1.00 75.06 183 ALA A O 1
ATOM 1429 N N . PRO A 1 184 ? 21.828 -36.305 -62.099 1.00 72.88 184 PRO A N 1
ATOM 1430 C CA . PRO A 1 184 ? 21.665 -36.251 -63.547 1.00 72.88 184 PRO A CA 1
ATOM 1431 C C . PRO A 1 184 ? 21.918 -37.624 -64.186 1.00 72.88 184 PRO A C 1
ATOM 1433 O O . PRO A 1 184 ? 22.891 -38.305 -63.862 1.00 72.88 184 PRO A O 1
ATOM 1436 N N . ASP A 1 185 ? 21.026 -38.003 -65.098 1.00 74.88 185 ASP A N 1
ATOM 1437 C CA . ASP A 1 185 ? 21.088 -39.214 -65.917 1.00 74.88 185 ASP A CA 1
ATOM 1438 C C . ASP A 1 185 ? 22.204 -39.079 -66.981 1.00 74.88 185 ASP A C 1
ATOM 1440 O O . ASP A 1 185 ? 22.174 -38.125 -67.763 1.00 74.88 185 ASP A O 1
ATOM 1444 N N . PRO A 1 186 ? 23.215 -39.970 -67.023 1.00 69.69 186 PRO A N 1
ATOM 1445 C CA . PRO A 1 186 ? 24.337 -39.868 -67.959 1.00 69.69 186 PRO A CA 1
ATOM 1446 C C . PRO A 1 186 ? 24.056 -40.418 -69.375 1.00 69.69 186 PRO A C 1
ATOM 1448 O O . PRO A 1 186 ? 24.999 -40.604 -70.141 1.00 69.69 186 PRO A O 1
ATOM 1451 N N . SER A 1 187 ? 22.805 -40.693 -69.757 1.00 65.38 187 SER A N 1
ATOM 1452 C CA . SER A 1 187 ? 22.503 -41.428 -71.000 1.00 65.38 187 SER A CA 1
ATOM 1453 C C . SER A 1 187 ? 22.208 -40.602 -72.266 1.00 65.38 187 SER A C 1
ATOM 1455 O O . SER A 1 187 ? 21.954 -41.194 -73.310 1.00 65.38 187 SER A O 1
ATOM 1457 N N . SER A 1 188 ? 22.318 -39.269 -72.275 1.00 57.62 188 SER A N 1
ATOM 1458 C CA . SER A 1 188 ? 22.167 -38.492 -73.522 1.00 57.62 188 SER A CA 1
ATOM 1459 C C . SER A 1 188 ? 23.514 -38.213 -74.204 1.00 57.62 188 SER A C 1
ATOM 1461 O O . SER A 1 188 ? 23.979 -37.073 -74.248 1.00 57.62 188 SER A O 1
ATOM 1463 N N . THR A 1 189 ? 24.143 -39.271 -74.720 1.00 64.06 189 THR A N 1
ATOM 1464 C CA . THR A 1 189 ? 25.249 -39.189 -75.688 1.00 64.06 189 THR A CA 1
ATOM 1465 C C . THR A 1 189 ? 24.910 -40.111 -76.852 1.00 64.06 189 THR A C 1
ATOM 1467 O O . THR A 1 189 ? 25.029 -41.313 -76.689 1.00 64.06 189 THR A O 1
ATOM 1470 N N . GLU A 1 190 ? 24.434 -39.553 -77.965 1.00 57.91 190 GLU A N 1
ATOM 1471 C CA . GLU A 1 190 ? 24.252 -40.162 -79.301 1.00 57.91 190 GLU A CA 1
ATOM 1472 C C . GLU A 1 190 ? 23.382 -39.162 -80.087 1.00 57.91 190 GLU A C 1
ATOM 1474 O O . GLU A 1 190 ? 22.380 -38.693 -79.557 1.00 57.91 190 GLU A O 1
ATOM 1479 N N . THR A 1 191 ? 23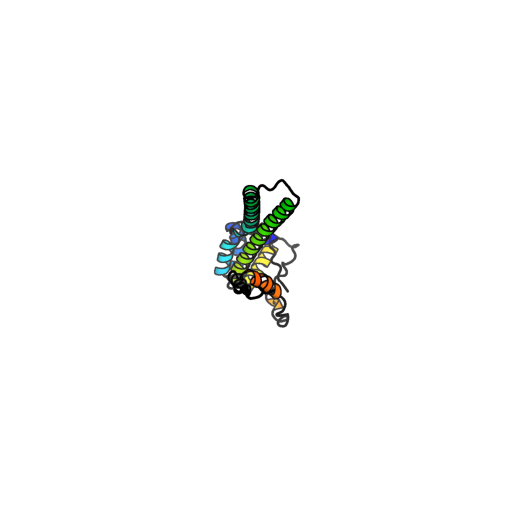.627 -38.736 -81.323 1.00 60.59 191 THR A N 1
ATOM 1480 C CA . THR A 1 191 ? 24.726 -38.799 -82.303 1.00 60.59 191 THR A CA 1
ATOM 1481 C C . THR A 1 191 ? 24.381 -37.726 -83.338 1.00 60.59 191 THR A C 1
ATOM 1483 O O . THR A 1 191 ? 23.168 -37.445 -83.492 1.00 60.59 191 THR A O 1
#